Protein AF-A0A519ISD7-F1 (afdb_monomer)

Structure (mmCIF, N/CA/C/O backbone):
data_AF-A0A519ISD7-F1
#
_entry.id   AF-A0A519ISD7-F1
#
loop_
_atom_site.group_PDB
_atom_site.id
_atom_site.type_symbol
_atom_site.label_atom_id
_atom_site.label_alt_id
_atom_site.label_comp_id
_atom_site.label_asym_id
_atom_site.label_entity_id
_atom_site.label_seq_id
_atom_site.pdbx_PDB_ins_code
_atom_site.Cartn_x
_atom_site.Cartn_y
_atom_site.C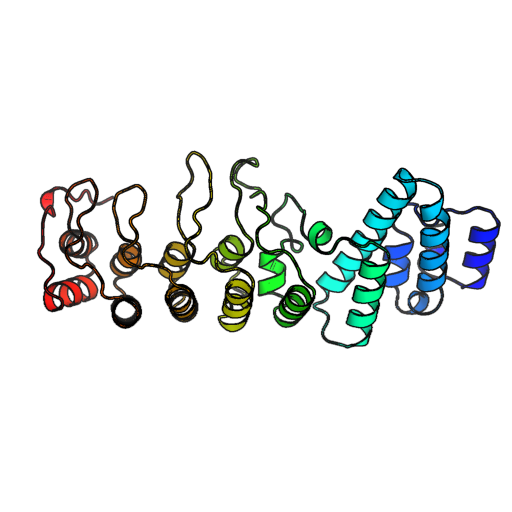artn_z
_atom_site.occupancy
_atom_site.B_iso_or_equiv
_atom_site.auth_seq_id
_atom_site.auth_comp_id
_atom_site.auth_asym_id
_atom_site.auth_atom_id
_atom_site.pdbx_PDB_model_num
ATOM 1 N N . MET A 1 1 ? -8.172 4.352 44.273 1.00 52.03 1 MET A N 1
ATOM 2 C CA . MET A 1 1 ? -8.985 4.040 43.070 1.00 52.03 1 MET A CA 1
ATOM 3 C C . MET A 1 1 ? -8.184 3.321 41.989 1.00 52.03 1 MET A C 1
ATOM 5 O O . MET A 1 1 ? -8.720 2.394 41.404 1.00 52.03 1 MET A O 1
ATOM 9 N N . THR A 1 2 ? -6.927 3.692 41.720 1.00 48.97 2 THR A N 1
ATOM 10 C CA . THR A 1 2 ? -6.060 2.999 40.744 1.00 48.97 2 THR A CA 1
ATOM 11 C C . THR A 1 2 ? -5.892 1.508 41.054 1.00 48.97 2 THR A C 1
ATOM 13 O O . THR A 1 2 ? -6.227 0.693 40.207 1.00 48.97 2 THR A O 1
ATOM 16 N N . THR A 1 3 ? -5.571 1.158 42.302 1.00 55.28 3 THR A N 1
ATOM 17 C CA . THR A 1 3 ? -5.408 -0.230 42.784 1.00 55.28 3 THR A CA 1
ATOM 18 C C . THR A 1 3 ? -6.674 -1.099 42.753 1.00 55.28 3 THR A C 1
ATOM 20 O O . THR A 1 3 ? -6.575 -2.321 42.741 1.00 55.28 3 THR A O 1
ATOM 23 N N . LEU A 1 4 ? -7.867 -0.494 42.729 1.00 56.78 4 LEU A N 1
ATOM 24 C CA . LEU A 1 4 ? -9.157 -1.205 42.775 1.00 56.78 4 LEU A CA 1
ATOM 25 C C . LEU A 1 4 ? -9.599 -1.743 41.410 1.00 56.78 4 LEU A C 1
ATOM 27 O O . LEU A 1 4 ? -10.355 -2.704 41.352 1.00 56.78 4 LEU A O 1
ATOM 31 N N . ILE A 1 5 ? -9.148 -1.126 40.316 1.00 59.00 5 ILE A N 1
ATOM 32 C CA . ILE A 1 5 ? -9.435 -1.593 38.947 1.00 59.00 5 ILE A CA 1
ATOM 33 C C . ILE A 1 5 ? -8.437 -2.674 38.537 1.00 59.00 5 ILE A C 1
ATOM 35 O O . ILE A 1 5 ? -8.765 -3.561 37.752 1.00 59.00 5 ILE A O 1
ATOM 39 N N . ASP A 1 6 ? -7.235 -2.616 39.106 1.00 58.72 6 ASP A N 1
ATOM 40 C CA . ASP A 1 6 ? -6.169 -3.575 38.840 1.00 58.72 6 ASP A CA 1
ATOM 41 C C . ASP A 1 6 ? -6.391 -4.900 39.604 1.00 58.72 6 ASP A C 1
ATOM 43 O O . ASP A 1 6 ? -5.859 -5.932 39.201 1.00 58.72 6 ASP A O 1
ATOM 47 N N . ASN A 1 7 ? -7.250 -4.906 40.637 1.00 63.34 7 ASN A N 1
ATOM 48 C CA . ASN A 1 7 ? -7.715 -6.113 41.333 1.00 63.34 7 ASN A CA 1
ATOM 49 C C . ASN A 1 7 ? -9.221 -6.037 41.689 1.00 63.34 7 ASN A C 1
ATOM 51 O O . ASN A 1 7 ? -9.579 -5.777 42.843 1.00 63.34 7 ASN A O 1
ATOM 55 N N . PRO A 1 8 ? -10.126 -6.169 40.702 1.00 63.66 8 PRO A N 1
ATOM 56 C CA . PRO A 1 8 ? -11.499 -5.718 40.874 1.00 63.66 8 PRO A CA 1
ATOM 57 C C . PRO A 1 8 ? -12.451 -6.839 41.309 1.00 63.66 8 PRO A C 1
ATOM 59 O O . PRO A 1 8 ? -12.554 -7.875 40.655 1.00 63.66 8 PRO A O 1
ATOM 62 N N . SER A 1 9 ? -13.242 -6.591 42.359 1.00 78.88 9 SER A N 1
ATOM 63 C CA . SER A 1 9 ? -14.479 -7.349 42.581 1.00 78.88 9 SER A CA 1
ATOM 64 C C . SER A 1 9 ? -15.631 -6.667 41.837 1.00 78.88 9 SER A C 1
ATOM 66 O O . SER A 1 9 ? -15.801 -5.444 41.903 1.00 78.88 9 SER A O 1
ATOM 68 N N . ALA A 1 10 ? -16.440 -7.451 41.121 1.00 82.50 10 ALA A N 1
ATOM 69 C CA . ALA A 1 10 ? -17.619 -6.941 40.417 1.00 82.50 10 ALA A CA 1
ATOM 70 C C . ALA A 1 10 ? -18.604 -6.234 41.370 1.00 82.50 10 ALA A C 1
ATOM 72 O O . ALA A 1 10 ? -19.262 -5.269 40.985 1.00 82.50 10 ALA A O 1
ATOM 73 N N . GLU A 1 11 ? -18.670 -6.684 42.624 1.00 85.12 11 GLU A N 1
ATOM 74 C CA . GLU A 1 11 ? -19.510 -6.106 43.671 1.00 85.12 11 GLU A CA 1
ATOM 75 C C . GLU A 1 11 ? -19.056 -4.697 44.074 1.00 85.12 11 GLU A C 1
ATOM 77 O O . GLU A 1 11 ? -19.864 -3.769 44.076 1.00 85.12 11 GLU A O 1
ATOM 82 N N . HIS A 1 12 ? -17.756 -4.489 44.305 1.00 82.94 12 HIS A N 1
ATOM 83 C CA . HIS A 1 12 ? -17.218 -3.162 44.615 1.00 82.94 12 HIS A CA 1
ATOM 84 C C . HIS A 1 12 ? -17.415 -2.176 43.460 1.00 82.94 12 HIS A C 1
ATOM 86 O O . HIS A 1 12 ? -17.721 -1.005 43.686 1.00 82.94 12 HIS A O 1
ATOM 92 N N . ILE A 1 13 ? -17.283 -2.641 42.215 1.00 85.25 13 ILE A N 1
ATOM 93 C CA . ILE A 1 13 ? -17.545 -1.813 41.033 1.00 85.25 13 ILE A CA 1
ATOM 94 C C . ILE A 1 13 ? -19.019 -1.398 40.980 1.00 85.25 13 ILE A C 1
ATOM 96 O O . ILE A 1 13 ? -19.301 -0.221 40.763 1.00 85.25 13 ILE A O 1
ATOM 100 N N . ARG A 1 14 ? -19.959 -2.312 41.253 1.00 86.31 14 ARG A N 1
ATOM 101 C CA . ARG A 1 14 ? -21.392 -1.977 41.343 1.00 86.31 14 ARG A CA 1
ATOM 102 C C . ARG A 1 14 ? -21.678 -0.951 42.436 1.00 86.31 14 ARG A C 1
ATOM 104 O O . ARG A 1 14 ? -22.406 0.000 42.175 1.00 86.31 14 ARG A O 1
ATOM 111 N N . LEU A 1 15 ? -21.081 -1.102 43.619 1.00 86.69 15 LEU A N 1
ATOM 112 C CA . LEU A 1 15 ? -21.228 -0.132 44.709 1.00 86.69 15 LEU A CA 1
ATOM 113 C C . LEU A 1 15 ? -20.744 1.263 44.297 1.00 86.69 15 LEU A C 1
ATOM 115 O O . LEU A 1 15 ?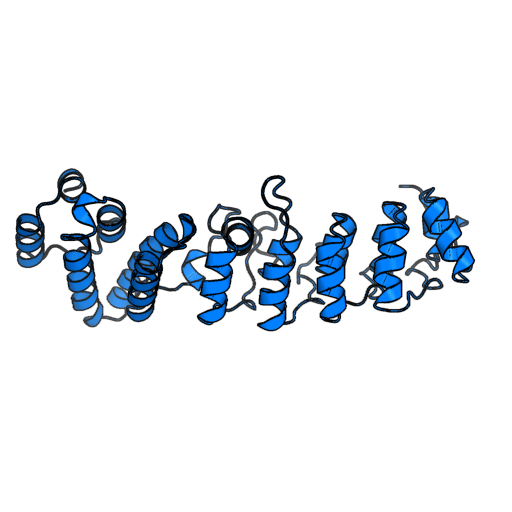 -21.442 2.244 44.531 1.00 86.69 15 LEU A O 1
ATOM 119 N N . MET A 1 16 ? -19.592 1.356 43.627 1.00 84.25 16 MET A N 1
ATOM 120 C CA . MET A 1 16 ? -19.072 2.635 43.135 1.00 84.25 16 MET A CA 1
ATOM 121 C C . MET A 1 16 ? -19.979 3.264 42.071 1.00 84.25 16 MET A C 1
ATOM 123 O O . MET A 1 16 ? -20.257 4.459 42.142 1.00 84.25 16 MET A O 1
ATOM 127 N N . LEU A 1 17 ? -20.469 2.476 41.111 1.00 84.44 17 LEU A N 1
ATOM 128 C CA . LEU A 1 17 ? -21.413 2.954 40.094 1.00 84.44 17 LEU A CA 1
ATOM 129 C C . LEU A 1 17 ? -22.713 3.469 40.731 1.00 84.44 17 LEU A C 1
ATOM 131 O O . LEU A 1 17 ? -23.168 4.557 40.388 1.00 84.44 17 LEU A O 1
ATOM 135 N N . ASN A 1 18 ? -23.262 2.737 41.706 1.00 85.88 18 ASN A N 1
ATOM 136 C CA . ASN A 1 18 ? -24.458 3.141 42.453 1.00 85.88 18 ASN A CA 1
ATOM 137 C C . ASN A 1 18 ? -24.228 4.413 43.285 1.00 85.88 18 ASN A C 1
ATOM 139 O O . ASN A 1 18 ? -25.153 5.197 43.473 1.00 85.88 18 ASN A O 1
ATOM 143 N N . ALA A 1 19 ? -22.997 4.642 43.748 1.00 85.56 19 ALA A N 1
ATOM 144 C CA . ALA A 1 19 ? -22.589 5.868 44.430 1.00 85.56 19 ALA A CA 1
ATOM 145 C C . ALA A 1 19 ? -22.327 7.052 43.470 1.00 85.56 19 ALA A C 1
ATOM 147 O O . ALA A 1 19 ? -21.870 8.106 43.910 1.00 85.56 19 ALA A O 1
ATOM 148 N N . GLY A 1 20 ? -22.595 6.900 42.167 1.00 80.38 20 GLY A N 1
ATOM 149 C CA . GLY A 1 20 ? -22.453 7.959 41.164 1.00 80.38 20 GLY A CA 1
ATOM 150 C C . GLY A 1 20 ? -21.065 8.057 40.525 1.00 80.38 20 GLY A C 1
ATOM 151 O O . GLY A 1 20 ? -20.773 9.049 39.854 1.00 80.38 20 GLY A O 1
ATOM 152 N N . ALA A 1 21 ? -20.194 7.056 40.705 1.00 77.81 21 ALA A N 1
ATOM 153 C CA . ALA A 1 21 ? -18.903 7.034 40.024 1.00 77.81 21 ALA A CA 1
ATOM 154 C C . ALA A 1 21 ? -19.090 6.998 38.501 1.00 77.81 21 ALA A C 1
ATOM 156 O O . ALA A 1 21 ? -19.909 6.245 37.973 1.00 77.81 21 ALA A O 1
ATOM 157 N N . GLN A 1 22 ? -18.284 7.780 37.784 1.00 72.50 22 GLN A N 1
ATOM 158 C CA . GLN A 1 22 ? -18.313 7.840 36.326 1.00 72.50 22 GLN A CA 1
ATOM 159 C C . GLN A 1 22 ? -17.122 7.061 35.744 1.00 72.50 22 GLN A C 1
ATOM 161 O O . GLN A 1 22 ? -15.987 7.535 35.838 1.00 72.50 22 GLN A O 1
ATOM 166 N N . PRO A 1 23 ? -17.348 5.903 35.084 1.00 65.31 23 PRO A N 1
ATOM 167 C CA . PRO A 1 23 ? -16.289 5.099 34.454 1.00 65.31 23 PRO A CA 1
ATOM 168 C C . PRO A 1 23 ? -15.479 5.840 33.394 1.00 65.31 23 PRO A C 1
ATOM 170 O O . PRO A 1 23 ? -14.394 5.402 33.017 1.00 65.31 23 PRO A O 1
ATOM 173 N N . ALA A 1 24 ? -16.002 6.973 32.926 1.00 58.16 24 ALA A N 1
ATOM 174 C CA . ALA A 1 24 ? -15.356 7.837 31.962 1.00 58.16 24 ALA A CA 1
ATOM 175 C C . ALA A 1 24 ? -14.101 8.565 32.496 1.00 58.16 24 ALA A C 1
ATOM 177 O O . ALA A 1 24 ? -13.517 9.377 31.783 1.00 58.16 24 ALA A O 1
ATOM 178 N N . GLN A 1 25 ? -13.649 8.308 33.725 1.00 63.31 25 GLN A N 1
ATOM 179 C CA . GLN A 1 25 ? -12.412 8.889 34.250 1.00 63.31 25 GLN A CA 1
ATOM 180 C C . GLN A 1 25 ? -11.163 8.058 33.884 1.00 63.31 25 GLN A C 1
ATOM 182 O O . GLN A 1 25 ? -11.178 6.830 33.910 1.00 63.31 25 GLN A O 1
ATOM 187 N N . GLN A 1 26 ? -10.079 8.759 33.513 1.00 59.41 26 GLN A N 1
ATOM 188 C CA . GLN A 1 26 ? -8.714 8.305 33.158 1.00 59.41 26 GLN A CA 1
ATOM 189 C C . GLN A 1 26 ? -8.500 6.778 32.977 1.00 59.41 26 GLN A C 1
ATOM 191 O O . GLN A 1 26 ? -7.772 6.114 33.724 1.00 59.41 26 GLN A O 1
ATOM 196 N N . GLY A 1 27 ? -9.141 6.197 31.958 1.00 73.81 27 GLY A N 1
ATOM 197 C CA . GLY A 1 27 ? -8.784 4.882 31.417 1.00 73.81 27 GLY A CA 1
ATOM 198 C C . GLY A 1 27 ? -9.287 3.645 32.169 1.00 73.81 27 GLY A C 1
ATOM 199 O O . GLY A 1 27 ? -8.664 2.592 32.033 1.00 73.81 27 GLY A O 1
ATOM 200 N N . TRP A 1 28 ? -10.381 3.726 32.938 1.00 83.56 28 TRP A N 1
ATOM 201 C CA . TRP A 1 28 ? -10.955 2.564 33.645 1.00 83.56 28 TRP A CA 1
ATOM 202 C C . TRP A 1 28 ? -11.337 1.427 32.687 1.00 83.56 28 TRP A C 1
ATOM 204 O O . TRP A 1 28 ? -10.901 0.295 32.883 1.00 83.56 28 TRP A O 1
ATOM 214 N N . LEU A 1 29 ? -12.076 1.742 31.615 1.00 86.12 29 LEU A N 1
ATOM 215 C CA . LEU A 1 29 ? -12.480 0.776 30.583 1.00 86.12 29 LEU A CA 1
ATOM 216 C C . LEU A 1 29 ? -11.277 0.047 29.979 1.00 86.12 29 LEU A C 1
ATOM 218 O O . LEU A 1 29 ? -11.248 -1.180 29.904 1.00 86.12 29 LEU A O 1
ATOM 222 N N . ALA A 1 30 ? -10.254 0.808 29.588 1.00 82.88 30 ALA A N 1
ATOM 223 C CA . ALA A 1 30 ? -9.069 0.249 28.959 1.00 82.88 30 ALA A CA 1
ATOM 224 C C . ALA A 1 30 ? -8.256 -0.622 29.925 1.00 82.88 30 ALA A C 1
ATOM 226 O O . ALA A 1 30 ? -7.777 -1.675 29.523 1.00 82.88 30 ALA A O 1
ATOM 227 N N . ARG A 1 31 ? -8.092 -0.212 31.188 1.00 83.31 31 ARG A N 1
ATOM 228 C CA . ARG A 1 31 ? -7.383 -1.021 32.193 1.00 83.31 31 ARG A CA 1
ATOM 229 C C . ARG A 1 31 ? -8.129 -2.314 32.508 1.00 83.31 31 ARG A C 1
ATOM 231 O O . ARG A 1 31 ? -7.523 -3.379 32.461 1.00 83.31 31 ARG A O 1
ATOM 238 N N . ALA A 1 32 ? -9.443 -2.232 32.719 1.00 85.38 32 ALA A N 1
ATOM 239 C CA . ALA A 1 32 ? -10.274 -3.399 32.991 1.00 85.38 32 ALA A CA 1
ATOM 240 C C . ALA A 1 32 ? -10.254 -4.415 31.837 1.00 85.38 32 ALA A C 1
ATOM 242 O O . ALA A 1 32 ? -10.147 -5.609 32.088 1.00 85.38 32 ALA A O 1
ATOM 243 N N . ARG A 1 33 ? -10.295 -3.974 30.570 1.00 85.50 33 ARG A N 1
ATOM 244 C CA . ARG A 1 33 ? -10.226 -4.900 29.424 1.00 85.50 33 ARG A CA 1
ATOM 245 C C . ARG A 1 33 ? -8.874 -5.598 29.292 1.00 85.50 33 ARG A C 1
ATOM 247 O O . ARG A 1 33 ? -8.825 -6.751 28.860 1.00 85.50 33 ARG A O 1
ATOM 254 N N . LEU A 1 34 ? -7.783 -4.890 29.595 1.00 81.81 34 LEU A N 1
ATOM 255 C CA . LEU A 1 34 ? -6.429 -5.434 29.478 1.00 81.81 34 LEU A CA 1
ATOM 256 C C . LEU A 1 34 ? -6.074 -6.406 30.606 1.00 81.81 34 LEU A C 1
ATOM 258 O O . LEU A 1 34 ? -5.166 -7.209 30.416 1.00 81.81 34 LEU A O 1
ATOM 262 N N . ASN A 1 35 ? -6.778 -6.347 31.736 1.00 83.69 35 ASN A N 1
ATOM 263 C CA . ASN A 1 35 ? -6.620 -7.275 32.847 1.00 83.69 35 ASN A CA 1
ATOM 264 C C . ASN A 1 35 ? -7.469 -8.546 32.610 1.00 83.69 35 ASN A C 1
ATOM 266 O O . ASN A 1 35 ? -8.700 -8.454 32.629 1.00 83.69 35 ASN A O 1
ATOM 270 N N . PRO A 1 36 ? -6.859 -9.737 32.434 1.00 81.56 36 PRO A N 1
ATOM 271 C CA . PRO A 1 36 ? -7.597 -10.975 32.175 1.00 81.56 36 PRO A CA 1
ATOM 272 C C . PRO A 1 36 ? -8.641 -11.323 33.245 1.00 81.56 36 PRO A C 1
ATOM 274 O O . PRO A 1 36 ? -9.727 -11.782 32.904 1.00 81.56 36 PRO A O 1
ATOM 277 N N . ALA A 1 37 ? -8.354 -11.056 34.525 1.00 79.50 37 ALA A N 1
ATOM 278 C CA . ALA A 1 37 ? -9.277 -11.343 35.625 1.00 79.50 37 ALA A CA 1
ATOM 279 C C . ALA A 1 37 ? -10.515 -10.426 35.609 1.00 79.50 37 ALA A C 1
ATOM 281 O O . ALA A 1 37 ? -11.608 -10.827 36.006 1.00 79.50 37 ALA A O 1
ATOM 282 N N . ALA A 1 38 ? -10.353 -9.195 35.120 1.00 82.31 38 ALA A N 1
ATOM 283 C CA . ALA A 1 38 ? -11.409 -8.188 35.066 1.00 82.31 38 ALA A CA 1
ATOM 284 C C . ALA A 1 38 ? -12.218 -8.225 33.758 1.00 82.31 38 ALA A C 1
ATOM 286 O O . ALA A 1 38 ? -13.356 -7.744 33.721 1.00 82.31 38 ALA A O 1
ATOM 287 N N . ALA A 1 39 ? -11.646 -8.780 32.684 1.00 82.25 39 ALA A N 1
ATOM 288 C CA . ALA A 1 39 ? -12.203 -8.720 31.336 1.00 82.25 39 ALA A CA 1
ATOM 289 C C . ALA A 1 39 ? -13.592 -9.372 31.213 1.00 82.25 39 ALA A C 1
ATOM 291 O O . ALA A 1 39 ? -14.429 -8.869 30.469 1.00 82.25 39 ALA A O 1
ATOM 292 N N . SER A 1 40 ? -13.859 -10.455 31.950 1.00 82.62 40 SER A N 1
ATOM 293 C CA . SER A 1 40 ? -15.127 -11.198 31.869 1.00 82.62 40 SER A CA 1
ATOM 294 C C . SER A 1 40 ? -16.226 -10.682 32.801 1.00 82.62 40 SER A C 1
ATOM 296 O O . SER A 1 40 ? -17.402 -10.929 32.545 1.00 82.62 40 SER A O 1
ATOM 298 N N . THR A 1 41 ? -15.878 -9.968 33.876 1.00 85.06 41 THR A N 1
ATOM 299 C CA . THR A 1 41 ? -16.831 -9.615 34.946 1.00 85.06 41 THR A CA 1
ATOM 300 C C . THR A 1 41 ? -16.989 -8.114 35.152 1.00 85.06 41 THR A C 1
ATOM 302 O O . THR A 1 41 ? -18.100 -7.629 35.347 1.00 85.06 41 THR A O 1
ATOM 305 N N . VAL A 1 42 ? -15.897 -7.357 35.095 1.00 87.44 42 VAL A N 1
ATOM 306 C CA . VAL A 1 42 ? -15.863 -5.936 35.468 1.00 87.44 42 VAL A CA 1
ATOM 307 C C . VAL A 1 42 ? -15.931 -5.048 34.241 1.00 87.44 42 VAL A C 1
ATOM 309 O O . VAL A 1 42 ? -16.676 -4.070 34.229 1.00 87.44 42 VAL A O 1
ATOM 312 N N . TYR A 1 43 ? -15.204 -5.402 33.184 1.00 87.50 43 TYR A N 1
ATOM 313 C CA . TYR A 1 43 ? -15.222 -4.636 31.945 1.00 87.50 43 TYR A CA 1
ATOM 314 C C . TYR A 1 43 ? -16.634 -4.495 31.336 1.00 87.50 43 TYR A C 1
ATOM 316 O O . TYR A 1 43 ? -17.018 -3.356 31.059 1.00 87.50 43 TYR A O 1
ATOM 324 N N . PRO A 1 44 ? -17.463 -5.558 31.225 1.00 87.81 44 PRO A N 1
ATOM 325 C CA . PRO A 1 44 ? -18.828 -5.421 30.712 1.00 87.81 44 PRO A CA 1
ATOM 326 C C . PRO A 1 44 ? -19.704 -4.496 31.571 1.00 87.81 44 PRO A C 1
ATOM 328 O O . PRO A 1 44 ? -20.508 -3.736 31.037 1.00 87.81 44 PRO A O 1
ATOM 331 N N . LEU A 1 45 ? -19.528 -4.515 32.901 1.00 88.12 45 LEU A N 1
ATOM 332 C CA . LEU A 1 45 ? -20.254 -3.624 33.816 1.00 88.12 45 LEU A CA 1
ATOM 333 C C . LEU A 1 45 ? -19.887 -2.158 33.573 1.00 88.12 45 LEU A C 1
ATOM 335 O O . LEU A 1 45 ? -20.773 -1.311 33.460 1.00 88.12 45 LEU A O 1
ATOM 339 N N . LEU A 1 46 ? -18.589 -1.865 33.468 1.00 87.94 46 LEU A N 1
ATOM 340 C CA . LEU A 1 46 ? -18.099 -0.516 33.195 1.00 87.94 46 LEU A CA 1
ATOM 341 C C . LEU A 1 46 ? -18.553 -0.021 31.818 1.00 87.94 46 LEU A C 1
ATOM 343 O O . LEU A 1 46 ? -18.955 1.135 31.698 1.00 87.94 46 LEU A O 1
ATOM 347 N N . LEU A 1 47 ? -18.515 -0.889 30.802 1.00 88.44 47 LEU A N 1
ATOM 348 C CA . LEU A 1 47 ? -18.926 -0.564 29.437 1.00 88.44 47 LEU A CA 1
ATOM 349 C C . LEU A 1 47 ? -20.415 -0.205 29.379 1.00 88.44 47 LEU A C 1
ATOM 351 O O . LEU A 1 47 ? -20.771 0.854 28.868 1.00 88.44 47 LEU A O 1
ATOM 355 N N . ASN A 1 48 ? -21.273 -1.028 29.988 1.00 87.75 48 ASN A N 1
ATOM 356 C CA . ASN A 1 48 ? -22.716 -0.788 30.027 1.00 87.75 48 ASN A CA 1
ATOM 357 C C . ASN A 1 48 ? -23.074 0.493 30.794 1.00 87.75 48 ASN A C 1
ATOM 359 O O . ASN A 1 48 ? -23.916 1.267 30.341 1.00 87.75 48 ASN A O 1
ATOM 363 N N . ALA A 1 49 ? -22.421 0.743 31.932 1.00 85.56 49 ALA A N 1
ATOM 364 C CA . ALA A 1 49 ? -22.648 1.958 32.709 1.00 85.56 49 ALA A CA 1
ATOM 365 C C . ALA A 1 49 ? -22.209 3.221 31.948 1.00 85.56 49 ALA A C 1
ATOM 367 O O . ALA A 1 49 ? -22.921 4.225 31.941 1.00 85.56 49 ALA A O 1
ATOM 368 N N . ALA A 1 50 ? -21.062 3.168 31.265 1.00 85.25 50 ALA A N 1
ATOM 369 C CA . ALA A 1 50 ? -20.582 4.274 30.443 1.00 85.25 50 ALA A CA 1
ATOM 370 C C . ALA A 1 50 ? -21.519 4.552 29.252 1.00 85.25 50 ALA A C 1
ATOM 372 O O . ALA A 1 50 ? -21.868 5.709 29.011 1.00 85.25 50 ALA A O 1
ATOM 373 N N . ALA A 1 51 ? -21.997 3.504 28.575 1.00 85.25 51 ALA A N 1
ATOM 374 C CA . ALA A 1 51 ? -22.945 3.617 27.469 1.00 85.25 51 ALA A CA 1
ATOM 375 C C . ALA A 1 51 ? -24.304 4.197 27.903 1.00 85.25 51 ALA A C 1
ATOM 377 O O . ALA A 1 51 ? -24.909 4.973 27.163 1.00 85.25 51 ALA A O 1
ATOM 378 N N . ALA A 1 52 ? -24.790 3.852 29.100 1.00 84.50 52 ALA A N 1
ATOM 379 C CA . ALA A 1 52 ? -26.025 4.415 29.646 1.00 84.50 52 ALA A CA 1
ATOM 380 C C . ALA A 1 52 ? -25.897 5.928 29.893 1.00 84.50 52 ALA A C 1
ATOM 382 O O . ALA A 1 52 ? -26.769 6.694 29.481 1.00 84.50 52 ALA A O 1
ATOM 383 N N . ASN A 1 53 ? -24.783 6.365 30.487 1.00 79.19 53 ASN A N 1
ATOM 384 C CA . ASN A 1 53 ? -24.518 7.780 30.759 1.00 79.19 53 ASN A CA 1
ATOM 385 C C . ASN A 1 53 ? -24.349 8.602 29.472 1.00 79.19 53 ASN A C 1
ATOM 387 O O . ASN A 1 53 ? -24.871 9.712 29.373 1.00 79.19 53 ASN A O 1
ATOM 391 N N . ALA A 1 54 ? -23.693 8.031 28.456 1.00 82.69 54 ALA A N 1
ATOM 392 C CA . ALA A 1 54 ? -23.455 8.665 27.160 1.00 82.69 54 ALA A CA 1
ATOM 393 C C . ALA A 1 54 ? -24.735 9.157 26.457 1.00 82.69 54 ALA A C 1
ATOM 395 O O . ALA A 1 54 ? -24.682 10.109 25.685 1.00 82.69 54 ALA A O 1
ATOM 396 N N . ARG A 1 55 ? -25.899 8.560 26.749 1.00 80.25 55 ARG A N 1
ATOM 397 C CA . ARG A 1 55 ? -27.195 8.959 26.168 1.00 80.25 55 ARG A CA 1
ATOM 398 C C . ARG A 1 55 ? -27.720 10.303 26.683 1.00 80.25 55 ARG A C 1
ATOM 400 O O . ARG A 1 55 ? -28.695 10.808 26.139 1.00 80.25 55 ARG A O 1
ATOM 407 N N . SER A 1 56 ? -27.111 10.866 27.726 1.00 81.00 56 SER A N 1
ATOM 408 C CA . SER A 1 56 ? -27.607 12.080 28.380 1.00 81.00 56 SER A CA 1
ATOM 409 C C . SER A 1 56 ? -27.178 13.386 27.697 1.00 81.00 56 SER A C 1
ATOM 411 O O . SER A 1 56 ? -27.872 14.391 27.844 1.00 81.00 56 SER A O 1
ATOM 413 N N . SER A 1 57 ? -26.076 13.400 26.932 1.00 86.69 57 SER A N 1
ATOM 414 C CA . SER A 1 57 ? -25.676 14.564 26.129 1.00 86.69 57 SER A CA 1
ATOM 415 C C . SER A 1 57 ? -24.714 14.210 24.980 1.00 86.69 57 SER A C 1
ATOM 417 O O . SER A 1 57 ? -23.962 13.236 25.085 1.00 86.69 57 SER A O 1
ATOM 419 N N . PRO A 1 58 ? -24.655 15.025 23.906 1.00 87.19 58 PRO A N 1
ATOM 420 C CA . PRO A 1 58 ? -23.699 14.829 22.810 1.00 87.19 58 PRO A CA 1
ATOM 421 C C . PRO A 1 58 ? -22.233 14.843 23.261 1.00 87.19 58 PRO A C 1
ATOM 423 O O . PRO A 1 58 ? -21.416 14.077 22.756 1.00 87.19 58 PRO A O 1
ATOM 426 N N . GLU A 1 59 ? -21.892 15.685 24.239 1.00 85.94 59 GLU A N 1
ATOM 427 C CA . GLU A 1 59 ? -20.533 15.764 24.781 1.00 85.94 59 GLU A CA 1
ATOM 428 C C . GLU A 1 59 ? -20.133 14.461 25.489 1.00 85.94 59 GLU A C 1
ATOM 430 O O . GLU A 1 59 ? -19.022 13.960 25.308 1.00 85.94 59 GLU A O 1
ATOM 435 N N . GLN A 1 60 ? -21.048 13.874 26.265 1.00 82.56 60 GLN A N 1
ATOM 436 C CA . GLN A 1 60 ? -20.802 12.596 26.929 1.00 82.56 60 GLN A CA 1
ATOM 437 C C . GLN A 1 60 ? -20.729 11.437 25.931 1.00 82.56 60 GLN A C 1
ATOM 439 O O . GLN A 1 60 ? -19.880 10.561 26.095 1.00 82.56 60 GLN A O 1
ATOM 444 N N . ALA A 1 61 ? -21.545 11.460 24.873 1.00 85.44 61 ALA A N 1
ATOM 445 C CA . ALA A 1 61 ? -21.451 10.504 23.773 1.00 85.44 61 ALA A CA 1
ATOM 446 C C . ALA A 1 61 ? -20.084 10.563 23.070 1.00 85.44 61 ALA A C 1
ATOM 448 O O . ALA A 1 61 ? -19.473 9.520 22.833 1.00 85.44 61 ALA A O 1
ATOM 449 N N . GLY A 1 62 ? -19.560 11.768 22.817 1.00 86.88 62 GLY A N 1
ATOM 450 C CA . GLY A 1 62 ? -18.219 11.964 22.258 1.00 86.88 62 GLY A CA 1
ATOM 451 C C . GLY A 1 62 ? -17.118 11.401 23.162 1.00 86.88 62 GLY A C 1
ATOM 452 O O . GLY A 1 62 ? -16.318 10.576 22.725 1.00 86.88 62 GLY A O 1
ATOM 453 N N . ARG A 1 63 ? -17.128 11.755 24.455 1.00 84.31 63 ARG A N 1
ATOM 454 C CA . ARG A 1 63 ? -16.150 11.238 25.434 1.00 84.31 63 ARG A CA 1
ATOM 455 C C . ARG A 1 63 ? -16.202 9.715 25.565 1.00 84.31 63 ARG A C 1
ATOM 457 O O . ARG A 1 63 ? -15.161 9.078 25.719 1.00 84.31 63 ARG A O 1
ATOM 464 N N . PHE A 1 64 ? -17.398 9.131 25.522 1.00 87.06 64 PHE A N 1
ATOM 465 C CA . PHE A 1 64 ? -17.567 7.682 25.540 1.00 87.06 64 PHE A CA 1
ATOM 466 C C . PHE A 1 64 ? -16.961 7.045 24.287 1.00 87.06 64 PHE A C 1
ATOM 468 O O . PHE A 1 64 ? -16.134 6.144 24.427 1.00 87.06 64 PHE A O 1
ATOM 475 N N . SER A 1 65 ? -17.287 7.568 23.096 1.00 89.50 65 SER A N 1
ATOM 476 C CA . SER A 1 65 ? -16.716 7.132 21.813 1.00 89.50 65 SER A CA 1
ATOM 477 C C . SER A 1 65 ? -15.184 7.150 21.836 1.00 89.50 65 SER A C 1
ATOM 479 O O . SER A 1 65 ? -14.552 6.170 21.436 1.00 89.50 65 SER A O 1
ATOM 481 N N . ASP A 1 66 ? -14.563 8.198 22.382 1.00 86.62 66 ASP A N 1
ATOM 482 C CA . ASP A 1 66 ? -13.102 8.300 22.506 1.00 86.62 66 ASP A CA 1
ATOM 483 C C . ASP A 1 66 ? -12.503 7.193 23.384 1.00 86.62 66 ASP A C 1
ATOM 485 O O . ASP A 1 66 ? -11.472 6.600 23.056 1.00 86.62 66 ASP A O 1
ATOM 489 N N . GLN A 1 67 ? -13.166 6.853 24.488 1.00 85.31 67 GLN A N 1
ATOM 490 C CA . GLN A 1 67 ? -12.680 5.835 25.420 1.00 85.31 67 GLN A CA 1
ATOM 491 C C . GLN A 1 67 ? -12.760 4.429 24.854 1.00 85.31 67 GLN A C 1
ATOM 493 O O . GLN A 1 67 ? -11.807 3.656 24.994 1.00 85.31 67 GLN A O 1
ATOM 498 N N . ILE A 1 68 ? -13.879 4.089 24.218 1.00 90.00 68 ILE A N 1
ATOM 499 C CA . ILE A 1 68 ? -14.028 2.786 23.569 1.00 90.00 68 ILE A CA 1
ATOM 500 C C . ILE A 1 68 ? -13.150 2.693 22.317 1.00 90.00 68 ILE A C 1
ATOM 502 O O . ILE A 1 68 ? -12.631 1.617 22.041 1.00 90.00 68 ILE A O 1
ATOM 506 N N . THR A 1 69 ? -12.857 3.812 21.641 1.00 90.38 69 THR A N 1
ATOM 507 C CA . THR A 1 69 ? -11.854 3.876 20.560 1.00 90.38 69 THR A CA 1
ATOM 508 C C . THR A 1 69 ? -10.442 3.582 21.080 1.00 90.38 69 THR A C 1
ATOM 510 O O . THR A 1 69 ? -9.705 2.816 20.465 1.00 90.38 69 THR A O 1
ATOM 513 N N . MET A 1 70 ? -10.064 4.097 22.255 1.00 86.31 70 MET A N 1
ATOM 514 C CA . MET A 1 70 ? -8.790 3.740 22.895 1.00 86.31 70 MET A CA 1
ATOM 515 C C . MET A 1 70 ? -8.728 2.246 23.262 1.00 86.31 70 MET A C 1
ATOM 517 O O . MET A 1 70 ? -7.676 1.618 23.119 1.00 86.31 70 MET A O 1
ATOM 521 N N . VAL A 1 71 ? -9.828 1.662 23.753 1.00 88.69 71 VAL A N 1
ATOM 522 C CA . VAL A 1 71 ? -9.886 0.216 24.039 1.00 88.69 71 VAL A CA 1
ATOM 523 C C . VAL A 1 71 ? -9.750 -0.588 22.746 1.00 88.69 71 VAL A C 1
ATOM 525 O O . VAL A 1 71 ? -8.937 -1.510 22.696 1.00 88.69 71 VAL A O 1
ATOM 528 N N . LEU A 1 72 ? -10.477 -0.196 21.697 1.00 91.62 72 LEU A N 1
ATOM 529 C CA . LEU A 1 72 ? -10.394 -0.786 20.364 1.00 91.62 72 LEU A CA 1
ATOM 530 C C . LEU A 1 72 ? -8.954 -0.768 19.836 1.00 91.62 72 LEU A C 1
ATOM 532 O O . LEU A 1 72 ? -8.458 -1.803 19.401 1.00 91.62 72 LEU A O 1
ATOM 536 N N . GLY A 1 73 ? -8.246 0.358 19.947 1.00 89.44 73 GLY A N 1
ATOM 537 C CA . GLY A 1 73 ? -6.852 0.453 19.509 1.00 89.44 73 GLY A CA 1
ATOM 538 C C . GLY A 1 73 ? -5.921 -0.527 20.220 1.00 89.44 73 GLY A C 1
ATOM 539 O O . GLY A 1 73 ? -5.068 -1.148 19.591 1.00 89.44 73 GLY A O 1
ATOM 540 N N . LYS A 1 74 ? -6.131 -0.757 21.519 1.00 86.81 74 LYS A N 1
ATOM 541 C CA . LYS A 1 74 ? -5.362 -1.753 22.276 1.00 86.81 74 LYS A CA 1
ATOM 542 C C . LYS A 1 74 ? -5.656 -3.192 21.850 1.00 86.81 74 LYS A C 1
ATOM 544 O O . LYS A 1 74 ? -4.751 -4.019 21.908 1.00 86.81 74 LYS A O 1
ATOM 549 N N . LEU A 1 75 ? -6.896 -3.494 21.459 1.00 89.00 75 LEU A N 1
ATOM 550 C CA . LEU A 1 75 ? -7.265 -4.806 20.918 1.00 89.00 75 LEU A CA 1
ATOM 551 C C . LEU A 1 75 ? -6.639 -5.018 19.545 1.00 89.00 75 LEU A C 1
ATOM 553 O O . LEU A 1 75 ? -5.954 -6.015 19.340 1.00 89.00 75 LEU A O 1
ATOM 557 N N . LEU A 1 76 ? -6.791 -4.046 18.643 1.00 91.56 76 LEU A N 1
ATOM 558 C CA . LEU A 1 76 ? -6.192 -4.104 17.313 1.00 91.56 76 LEU A CA 1
ATOM 559 C C . LEU A 1 76 ? -4.673 -4.258 17.404 1.00 91.56 76 LEU A C 1
ATOM 561 O O . LEU A 1 76 ? -4.119 -5.113 16.724 1.00 91.56 76 LEU A O 1
ATOM 565 N N . ASN A 1 77 ? -4.004 -3.563 18.329 1.00 87.81 77 ASN A N 1
ATOM 566 C CA . ASN A 1 77 ? -2.556 -3.679 18.523 1.00 87.81 77 ASN A CA 1
ATOM 567 C C . ASN A 1 77 ? -2.046 -5.095 18.841 1.00 87.81 77 ASN A C 1
ATOM 569 O O . ASN A 1 77 ? -0.838 -5.312 18.751 1.00 87.81 77 ASN A O 1
ATOM 573 N N . ARG A 1 78 ? -2.916 -6.045 19.197 1.00 88.00 78 ARG A N 1
ATOM 574 C CA . ARG A 1 78 ? -2.562 -7.448 19.453 1.00 88.00 78 ARG A CA 1
ATOM 575 C C . ARG A 1 78 ? -2.651 -8.345 18.213 1.00 88.00 78 ARG A C 1
ATOM 577 O O . ARG A 1 78 ? -2.433 -9.539 18.350 1.00 88.00 78 ARG A O 1
ATOM 584 N N . CYS A 1 79 ? -2.959 -7.788 17.039 1.00 91.06 79 CYS A N 1
ATOM 585 C CA . CYS A 1 79 ? -3.228 -8.538 15.808 1.00 91.06 79 CYS A CA 1
ATOM 586 C C . CYS A 1 79 ? -4.300 -9.633 16.023 1.00 91.06 79 CYS A C 1
ATOM 588 O O . CYS A 1 79 ? -3.977 -10.818 15.984 1.00 91.06 79 CYS A O 1
ATOM 590 N N . PRO A 1 80 ? -5.567 -9.261 16.291 1.00 90.81 80 PRO A N 1
ATOM 591 C CA . PRO A 1 80 ? -6.619 -10.217 16.638 1.00 90.81 80 PRO A CA 1
ATOM 592 C C . PRO A 1 80 ? -6.855 -11.240 15.518 1.00 90.81 80 PRO A C 1
ATOM 594 O O . PRO A 1 80 ? -7.124 -10.869 14.373 1.00 90.81 80 PRO A O 1
ATOM 597 N N . THR A 1 81 ? -6.789 -12.526 15.864 1.00 87.12 81 THR A N 1
ATOM 598 C CA . THR A 1 81 ? -6.990 -13.656 14.935 1.00 87.12 81 THR A CA 1
ATOM 599 C C . THR A 1 81 ? -8.191 -14.528 15.297 1.00 87.12 81 THR A C 1
ATOM 601 O O . THR A 1 81 ? -8.727 -15.212 14.426 1.00 87.12 81 THR A O 1
ATOM 604 N N . ASP A 1 82 ? -8.656 -14.499 16.549 1.00 88.06 82 ASP A N 1
ATOM 605 C CA . ASP A 1 82 ? -9.763 -15.335 17.006 1.00 88.06 82 ASP A CA 1
ATOM 606 C C . ASP A 1 82 ? -11.134 -14.639 16.936 1.00 88.06 82 ASP A C 1
ATOM 608 O O . ASP A 1 82 ? -11.271 -13.414 16.901 1.00 88.06 82 ASP A O 1
ATOM 612 N N . LEU A 1 83 ? -12.190 -15.454 16.920 1.00 88.25 83 LEU A N 1
ATOM 613 C CA . LEU A 1 83 ? -13.570 -14.979 16.826 1.00 88.25 83 LEU A CA 1
ATOM 614 C C . LEU A 1 83 ? -14.010 -14.164 18.056 1.00 88.25 83 LEU A C 1
ATOM 616 O O . LEU A 1 83 ? -14.933 -13.355 17.950 1.00 88.25 83 LEU A O 1
ATOM 620 N N . ALA A 1 84 ? -13.419 -14.398 19.228 1.00 88.12 84 ALA A N 1
ATOM 621 C CA . ALA A 1 84 ? -13.824 -13.728 20.459 1.00 88.12 84 ALA A CA 1
ATOM 622 C C . ALA A 1 84 ? -13.374 -12.263 20.460 1.00 88.12 84 ALA A C 1
ATOM 624 O O . ALA A 1 84 ? -14.172 -11.383 20.790 1.00 88.12 84 ALA A O 1
ATOM 625 N N . ASP A 1 85 ? -12.146 -11.996 20.018 1.00 88.62 85 ASP A N 1
ATOM 626 C CA . ASP A 1 85 ? -11.630 -10.644 19.841 1.00 88.62 85 ASP A CA 1
ATOM 627 C C . ASP A 1 85 ? -12.431 -9.881 18.782 1.00 88.62 85 ASP A C 1
ATOM 629 O O . ASP A 1 85 ? -12.822 -8.738 19.026 1.00 88.62 85 ASP A O 1
ATOM 633 N N . TRP A 1 86 ? -12.771 -10.515 17.654 1.00 92.31 86 TRP A N 1
ATOM 634 C CA . TRP A 1 86 ? -13.601 -9.880 16.623 1.00 92.31 86 TRP A CA 1
ATOM 635 C C . TRP A 1 86 ? -15.021 -9.571 17.098 1.00 92.31 86 TRP A C 1
ATOM 637 O O . TRP A 1 86 ? -15.512 -8.477 16.839 1.00 92.31 86 TRP A O 1
ATOM 647 N N . LYS A 1 87 ? -15.655 -10.461 17.873 1.00 91.56 87 LYS A N 1
ATOM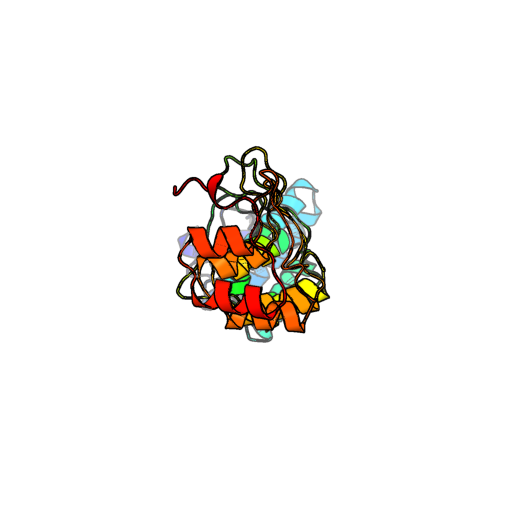 648 C CA . LYS A 1 87 ? -16.957 -10.176 18.505 1.00 91.56 87 LYS A CA 1
ATOM 649 C C . LYS A 1 87 ? -16.898 -8.979 19.453 1.00 91.56 87 LYS A C 1
ATOM 651 O O . LYS A 1 87 ? -17.871 -8.237 19.564 1.00 91.56 87 LYS A O 1
ATOM 656 N N . GLU A 1 88 ? -15.787 -8.805 20.165 1.00 89.44 88 GLU A N 1
ATOM 657 C CA . GLU A 1 88 ? -15.594 -7.642 21.029 1.00 89.44 88 GLU A CA 1
ATOM 658 C C . GLU A 1 88 ? -15.394 -6.362 20.217 1.00 89.44 88 GLU A C 1
ATOM 660 O O . GLU A 1 88 ? -15.999 -5.339 20.525 1.00 89.44 88 GLU A O 1
ATOM 665 N N . ILE A 1 89 ? -14.572 -6.422 19.168 1.00 92.88 89 ILE A N 1
ATOM 666 C CA . ILE A 1 89 ? -14.346 -5.304 18.248 1.00 92.88 89 ILE A CA 1
ATOM 667 C C . ILE A 1 89 ? -15.670 -4.851 17.633 1.00 92.88 89 ILE A C 1
ATOM 669 O O . ILE A 1 89 ? -15.982 -3.663 17.693 1.00 92.88 89 ILE A O 1
ATOM 673 N N . ASP A 1 90 ? -16.465 -5.790 17.121 1.00 93.25 90 ASP A N 1
ATOM 674 C CA . ASP A 1 90 ? -17.764 -5.507 16.510 1.00 93.25 90 ASP A CA 1
ATOM 675 C C . ASP A 1 90 ? -18.702 -4.829 17.522 1.00 93.25 90 ASP A C 1
ATOM 677 O O . ASP A 1 90 ? -19.254 -3.768 17.232 1.00 93.25 90 ASP A O 1
ATOM 681 N N . ARG A 1 91 ? -18.769 -5.333 18.764 1.00 91.50 91 ARG A N 1
ATOM 682 C CA . ARG A 1 91 ? -19.551 -4.701 19.840 1.00 91.50 91 ARG A CA 1
ATOM 683 C C . ARG A 1 91 ? -19.091 -3.273 20.142 1.00 91.50 91 ARG A C 1
ATOM 685 O O . ARG A 1 91 ? -19.922 -2.395 20.367 1.00 91.50 91 ARG A O 1
ATOM 692 N N . LEU A 1 92 ? -17.783 -3.024 20.190 1.00 92.50 92 LEU A N 1
ATOM 693 C CA . LEU A 1 92 ? -17.259 -1.681 20.446 1.00 92.50 92 LEU A CA 1
ATOM 694 C C . LEU A 1 92 ? -17.621 -0.722 19.313 1.00 92.50 92 LEU A C 1
ATOM 696 O O . LEU A 1 92 ? -18.022 0.410 19.582 1.00 92.50 92 LEU A O 1
ATOM 700 N N . VAL A 1 93 ? -17.515 -1.169 18.061 1.00 93.06 93 VAL A N 1
ATOM 701 C CA . VAL A 1 93 ? -17.893 -0.378 16.882 1.00 93.06 93 VAL A CA 1
ATOM 702 C C . VAL A 1 93 ? -19.394 -0.077 16.885 1.00 93.06 93 VAL A C 1
ATOM 704 O O . VAL A 1 93 ? -19.769 1.081 16.715 1.00 93.06 93 VAL A O 1
ATOM 707 N N . GLU A 1 94 ? -20.247 -1.061 17.184 1.00 90.94 94 GLU A N 1
ATOM 708 C CA . GLU A 1 94 ? -21.701 -0.879 17.344 1.00 90.94 94 GLU A CA 1
ATOM 709 C C . GLU A 1 94 ? -22.055 0.142 18.437 1.00 90.94 94 GLU A C 1
ATOM 711 O O . GLU A 1 94 ? -23.037 0.874 18.322 1.00 90.94 94 GLU A O 1
ATOM 716 N N . GLN A 1 95 ? -21.241 0.229 19.492 1.00 89.56 95 GLN A N 1
ATOM 717 C CA . GLN A 1 95 ? -21.397 1.209 20.571 1.00 89.56 95 GLN A CA 1
ATOM 718 C C . GLN A 1 95 ? -20.785 2.584 20.257 1.00 89.56 95 GLN A C 1
ATOM 720 O O . GLN A 1 95 ? -20.856 3.490 21.090 1.00 89.56 95 GLN A O 1
ATOM 725 N N . GLY A 1 96 ? -20.216 2.767 19.062 1.00 90.94 96 GLY A N 1
ATOM 726 C CA . GLY A 1 96 ? -19.706 4.047 18.574 1.00 90.94 96 GLY A CA 1
ATOM 727 C C . GLY A 1 96 ? -18.186 4.201 18.633 1.00 90.94 96 GLY A C 1
ATOM 728 O O . GLY A 1 96 ? -17.697 5.330 18.551 1.00 90.94 96 GLY A O 1
ATOM 729 N N . ALA A 1 97 ? -17.416 3.119 18.789 1.00 91.81 97 ALA A N 1
ATOM 730 C CA . ALA A 1 97 ? -15.963 3.175 18.648 1.00 91.81 97 ALA A CA 1
ATOM 731 C C . ALA A 1 97 ? -15.577 3.493 17.199 1.00 91.81 97 ALA A C 1
ATOM 733 O O . ALA A 1 97 ? -16.107 2.924 16.244 1.00 91.81 97 ALA A O 1
ATOM 734 N N . ARG A 1 98 ? -14.611 4.393 17.024 1.00 90.38 98 ARG A N 1
ATOM 735 C CA . ARG A 1 98 ? -14.178 4.874 15.712 1.00 90.38 98 ARG A CA 1
ATOM 736 C C . ARG A 1 98 ? -12.967 4.078 15.255 1.00 90.38 98 ARG A C 1
ATOM 738 O O . ARG A 1 98 ? -11.844 4.410 15.623 1.00 90.38 98 ARG A O 1
ATOM 745 N N . VAL A 1 99 ? -13.177 3.075 14.400 1.00 89.62 99 VAL A N 1
ATOM 746 C CA . VAL A 1 99 ? -12.080 2.272 13.820 1.00 89.62 99 VAL A CA 1
ATOM 747 C C . VAL A 1 99 ? -11.019 3.176 13.194 1.00 89.62 99 VAL A C 1
ATOM 749 O O . VAL A 1 99 ? -9.838 3.037 13.485 1.00 89.62 99 VAL A O 1
ATOM 752 N N . ARG A 1 100 ? -11.436 4.165 12.394 1.00 85.94 100 ARG A N 1
ATOM 753 C CA . ARG A 1 100 ? -10.509 5.118 11.771 1.00 85.94 100 ARG A CA 1
ATOM 754 C C . ARG A 1 100 ? -9.738 5.951 12.799 1.00 85.94 100 ARG A C 1
ATOM 756 O O . ARG A 1 100 ? -8.540 6.153 12.610 1.00 85.94 100 ARG A O 1
ATOM 763 N N . GLY A 1 101 ? -10.414 6.350 13.878 1.00 85.88 101 GLY A N 1
ATOM 764 C CA . GLY A 1 101 ? -9.866 7.149 14.975 1.00 85.88 101 GLY A CA 1
ATOM 765 C C . GLY A 1 101 ? -8.733 6.464 15.735 1.00 85.88 101 GLY A C 1
ATOM 766 O O . GLY A 1 101 ? -7.874 7.147 16.282 1.00 85.88 101 GLY A O 1
ATOM 767 N N . VAL A 1 102 ? -8.670 5.128 15.716 1.00 87.38 102 VAL A N 1
ATOM 768 C CA . VAL A 1 102 ? -7.527 4.368 16.258 1.00 87.38 102 VAL A CA 1
ATOM 769 C C . VAL A 1 102 ? -6.222 4.761 15.571 1.00 87.38 102 VAL A C 1
ATOM 771 O O . VAL A 1 102 ? -5.175 4.812 16.214 1.00 87.38 102 VAL A O 1
ATOM 774 N N . PHE A 1 103 ? -6.295 5.039 14.269 1.00 84.88 103 PHE A N 1
ATOM 775 C CA . PHE A 1 103 ? -5.129 5.272 13.427 1.00 84.88 103 PHE A CA 1
ATOM 776 C C . PHE A 1 103 ? -4.854 6.758 13.157 1.00 84.88 103 PHE A C 1
ATOM 778 O O . PHE A 1 103 ? -3.938 7.091 12.406 1.00 84.88 103 PHE A O 1
ATOM 785 N N . ASP A 1 104 ? -5.633 7.659 13.761 1.00 75.81 104 ASP A N 1
ATOM 786 C CA . ASP A 1 104 ? -5.490 9.116 13.654 1.00 75.81 104 ASP A CA 1
ATOM 787 C C . ASP A 1 104 ? -4.405 9.656 14.602 1.00 75.81 104 ASP A C 1
ATOM 789 O O . ASP A 1 104 ? -4.651 10.547 15.414 1.00 75.81 104 ASP A O 1
ATOM 793 N N . ASN A 1 105 ? -3.184 9.120 14.518 1.00 65.38 105 ASN A N 1
ATOM 794 C CA . ASN A 1 105 ? -2.036 9.667 15.242 1.00 65.38 105 ASN A CA 1
ATOM 795 C C . ASN A 1 105 ? -1.129 10.473 14.300 1.00 65.38 105 ASN A C 1
ATOM 797 O O . ASN A 1 105 ? -0.766 10.009 13.222 1.00 65.38 105 ASN A O 1
ATOM 801 N N . GLN A 1 106 ? -0.748 11.680 14.729 1.00 55.75 106 GLN A N 1
ATOM 802 C CA . GLN A 1 106 ? 0.160 12.575 14.003 1.00 55.75 106 GLN A CA 1
ATOM 803 C C . GLN A 1 106 ? 1.642 12.194 14.145 1.00 55.75 106 GLN A C 1
ATOM 805 O O . GLN A 1 106 ? 2.481 12.827 13.513 1.00 55.75 106 GLN A O 1
ATOM 810 N N . ALA A 1 107 ? 1.979 11.195 14.968 1.00 55.91 107 ALA A N 1
ATOM 811 C CA . ALA A 1 107 ? 3.322 10.628 15.085 1.00 55.91 107 ALA A CA 1
ATOM 812 C C . ALA A 1 107 ? 3.427 9.291 14.328 1.00 55.91 107 ALA A C 1
ATOM 814 O O . ALA A 1 107 ? 2.471 8.508 14.329 1.00 55.91 107 ALA A O 1
ATOM 815 N N . PHE A 1 108 ? 4.597 9.004 13.734 1.00 54.75 108 PHE A N 1
ATOM 816 C CA . PHE A 1 108 ? 4.936 7.717 13.102 1.00 54.75 108 PHE A CA 1
ATOM 817 C C . PHE A 1 108 ? 5.071 6.652 14.200 1.00 54.75 108 PHE A C 1
ATOM 819 O O . PHE A 1 108 ? 6.158 6.285 14.628 1.00 54.75 108 PHE A O 1
ATOM 826 N N . SER A 1 109 ? 3.938 6.254 14.763 1.00 58.59 109 SER A N 1
ATOM 827 C CA . SER A 1 109 ? 3.843 5.323 15.882 1.00 58.59 109 SER A CA 1
ATOM 828 C C . SER A 1 109 ? 3.260 3.997 15.406 1.00 58.59 109 SER A C 1
ATOM 830 O O . SER A 1 109 ? 2.674 3.914 14.324 1.00 58.59 109 SER A O 1
ATOM 832 N N . GLU A 1 110 ? 3.364 2.969 16.248 1.00 59.03 110 GLU A N 1
ATOM 833 C CA . GLU A 1 110 ? 2.766 1.637 16.053 1.00 59.03 110 GLU A CA 1
ATOM 834 C C . GLU A 1 110 ? 1.255 1.665 15.745 1.00 59.03 110 GLU A C 1
ATOM 836 O O . GLU A 1 110 ? 0.684 0.652 15.343 1.00 59.03 110 GLU A O 1
ATOM 841 N N . THR A 1 111 ? 0.602 2.817 15.931 1.00 65.12 111 THR A N 1
ATOM 842 C CA . THR A 1 111 ? -0.815 3.047 15.648 1.00 65.12 111 THR A CA 1
ATOM 843 C C . THR A 1 111 ? -1.073 3.605 14.246 1.00 65.12 111 THR A C 1
ATOM 845 O O . THR A 1 111 ? -2.192 4.015 13.970 1.00 65.12 111 THR A O 1
ATOM 848 N N . ASN A 1 112 ? -0.092 3.681 13.342 1.00 80.19 112 ASN A N 1
ATOM 849 C CA . ASN A 1 112 ? -0.349 4.053 11.947 1.00 80.19 112 ASN A CA 1
ATOM 850 C C . ASN A 1 112 ? -1.041 2.899 11.191 1.00 80.19 112 ASN A C 1
ATOM 852 O O . ASN A 1 112 ? -0.651 1.742 11.343 1.00 80.19 112 ASN A O 1
ATOM 856 N N . LEU A 1 113 ? -2.039 3.197 10.346 1.00 86.75 113 LEU A N 1
ATOM 857 C CA . LEU A 1 113 ? -2.792 2.150 9.640 1.00 86.75 113 LEU A CA 1
ATOM 858 C C . LEU A 1 113 ? -1.919 1.314 8.692 1.00 86.75 113 LEU A C 1
ATOM 860 O O . LEU A 1 113 ? -2.107 0.105 8.602 1.00 86.75 113 LEU A O 1
ATOM 864 N N . ALA A 1 114 ? -0.959 1.930 8.002 1.00 85.25 114 ALA A N 1
ATOM 865 C CA . ALA A 1 114 ? -0.043 1.204 7.130 1.00 85.25 114 ALA A CA 1
ATOM 866 C C . ALA A 1 114 ? 0.881 0.279 7.932 1.00 85.25 114 ALA A C 1
ATOM 868 O O . ALA A 1 114 ? 1.058 -0.877 7.563 1.00 85.25 114 ALA A O 1
ATOM 869 N N . VAL A 1 115 ? 1.398 0.749 9.073 1.00 84.38 115 VAL A N 1
ATOM 870 C CA . VAL A 1 115 ? 2.194 -0.080 9.997 1.00 84.38 115 VAL A CA 1
ATOM 871 C C . VAL A 1 115 ? 1.358 -1.243 10.535 1.00 84.38 115 VAL A C 1
ATOM 873 O O . VAL A 1 115 ? 1.832 -2.376 10.594 1.00 84.38 115 VAL A O 1
ATOM 876 N N . TYR A 1 116 ? 0.090 -0.994 10.866 1.00 89.56 116 TYR A N 1
ATOM 877 C CA . TYR A 1 116 ? -0.846 -2.042 11.260 1.00 89.56 116 TYR A CA 1
ATOM 878 C C . TYR A 1 116 ? -1.076 -3.068 10.144 1.00 89.56 116 TYR A C 1
ATOM 880 O O . TYR A 1 116 ? -1.041 -4.263 10.412 1.00 89.56 116 TYR A O 1
ATOM 888 N N . ALA A 1 117 ? -1.252 -2.628 8.897 1.00 91.19 117 ALA A N 1
ATOM 889 C CA . ALA A 1 117 ? -1.426 -3.518 7.751 1.00 91.19 117 ALA A CA 1
ATOM 890 C C . ALA A 1 117 ? -0.187 -4.385 7.465 1.00 91.19 117 ALA A C 1
ATOM 892 O O . ALA A 1 117 ? -0.332 -5.514 6.999 1.00 91.19 117 ALA A O 1
ATOM 893 N N . LEU A 1 118 ? 1.020 -3.872 7.736 1.00 88.94 118 LEU A N 1
ATOM 894 C CA . LEU A 1 118 ? 2.274 -4.625 7.606 1.00 88.94 118 LEU A CA 1
ATOM 895 C C . LEU A 1 118 ? 2.419 -5.667 8.724 1.00 88.94 118 LEU A C 1
ATOM 897 O O . LEU A 1 118 ? 2.742 -6.820 8.457 1.00 88.94 118 LEU A O 1
ATOM 901 N N . ARG A 1 119 ? 2.138 -5.274 9.972 1.00 89.38 119 ARG A N 1
ATOM 902 C CA . ARG A 1 119 ? 2.311 -6.122 11.162 1.00 89.38 119 ARG A CA 1
ATOM 903 C C . ARG A 1 119 ? 1.184 -7.140 11.368 1.00 89.38 119 ARG A C 1
ATOM 905 O O . ARG A 1 119 ? 1.431 -8.233 11.865 1.00 89.38 119 ARG A O 1
ATOM 912 N N . CYS A 1 120 ? -0.048 -6.774 11.027 1.00 91.25 120 CYS A N 1
ATOM 913 C CA . CYS A 1 120 ? -1.267 -7.541 11.290 1.00 91.25 120 CYS A CA 1
ATOM 914 C C . CYS A 1 120 ? -2.121 -7.697 10.006 1.00 91.25 120 CYS A C 1
ATOM 916 O O . CYS A 1 120 ? -3.247 -7.188 9.963 1.00 91.25 120 CYS A O 1
ATOM 918 N N . PRO A 1 121 ? -1.632 -8.376 8.950 1.00 91.38 121 PRO A N 1
ATOM 919 C CA . PRO A 1 121 ? -2.298 -8.419 7.643 1.00 91.38 121 PRO A CA 1
ATOM 920 C C . PRO A 1 121 ? -3.720 -9.000 7.694 1.00 91.38 121 PRO A C 1
ATOM 922 O O . PRO A 1 121 ? -4.642 -8.391 7.151 1.00 91.38 121 PRO A O 1
ATOM 925 N N . ASP A 1 122 ? -3.931 -10.107 8.413 1.00 90.88 122 ASP A N 1
ATOM 926 C CA . ASP A 1 122 ? -5.261 -10.721 8.560 1.00 90.88 122 ASP A CA 1
ATOM 927 C C . ASP A 1 122 ? -6.236 -9.787 9.280 1.00 90.88 122 ASP A C 1
ATOM 929 O O . ASP A 1 122 ? -7.396 -9.638 8.887 1.00 90.88 122 ASP A O 1
ATOM 933 N N . GLY A 1 123 ? -5.745 -9.104 10.318 1.00 92.75 123 GLY A N 1
ATOM 934 C CA . GLY A 1 123 ? -6.560 -8.168 11.072 1.00 92.75 123 GLY A CA 1
ATOM 935 C C . GLY A 1 123 ? -6.940 -6.944 10.248 1.00 92.75 123 GLY A C 1
ATOM 936 O O . GLY A 1 123 ? -8.090 -6.509 10.252 1.00 92.75 123 GLY A O 1
ATOM 937 N N . PHE A 1 124 ? -6.005 -6.436 9.451 1.00 93.12 124 PHE A N 1
ATOM 938 C CA . PHE A 1 124 ? -6.278 -5.375 8.496 1.00 93.12 124 PHE A CA 1
ATOM 939 C C . PHE A 1 124 ? -7.281 -5.807 7.418 1.00 93.12 124 PHE A C 1
ATOM 941 O O . PHE A 1 124 ? -8.224 -5.068 7.138 1.00 93.12 124 PHE A O 1
ATOM 948 N N . GLN A 1 125 ? -7.163 -7.019 6.874 1.00 92.12 125 GLN A N 1
ATOM 949 C CA . GLN A 1 125 ? -8.129 -7.555 5.913 1.00 92.12 125 GLN A CA 1
ATOM 950 C C . GLN A 1 125 ? -9.537 -7.672 6.514 1.00 92.12 125 GLN A C 1
ATOM 952 O O . GLN A 1 125 ? -10.521 -7.313 5.863 1.00 92.12 125 GLN A O 1
ATOM 957 N N . ALA A 1 126 ? -9.648 -8.105 7.769 1.00 92.44 126 ALA A N 1
ATOM 958 C CA . ALA A 1 126 ? -10.916 -8.150 8.486 1.00 92.44 126 ALA A CA 1
ATOM 959 C C . ALA A 1 126 ? -11.521 -6.751 8.720 1.00 92.44 126 ALA A C 1
ATOM 961 O O . ALA A 1 126 ? -12.747 -6.613 8.683 1.00 92.44 126 ALA A O 1
ATOM 962 N N . LEU A 1 127 ? -10.697 -5.710 8.907 1.00 93.00 127 LEU A N 1
ATOM 963 C CA . LEU A 1 127 ? -11.162 -4.317 8.948 1.00 93.00 127 LEU A CA 1
ATOM 964 C C . LEU A 1 127 ? -11.632 -3.821 7.574 1.00 93.00 127 LEU A C 1
ATOM 966 O O . LEU A 1 127 ? -12.652 -3.138 7.498 1.00 93.00 127 LEU A O 1
ATOM 970 N N . LEU A 1 128 ? -10.941 -4.179 6.487 1.00 91.88 128 LEU A N 1
ATOM 971 C CA . LEU A 1 128 ? -11.380 -3.848 5.125 1.00 91.88 128 LEU A CA 1
ATOM 972 C C . LEU A 1 128 ? -12.760 -4.438 4.819 1.00 91.88 128 LEU A C 1
ATOM 974 O O . LEU A 1 128 ? -13.633 -3.733 4.322 1.00 91.88 128 LEU A O 1
ATOM 978 N N . GLN A 1 129 ? -12.992 -5.703 5.181 1.00 89.44 129 GLN A N 1
ATOM 979 C CA . GLN A 1 129 ? -14.300 -6.359 5.032 1.00 89.44 129 GLN A CA 1
ATOM 980 C C . GLN A 1 129 ? -15.415 -5.664 5.829 1.00 89.44 129 GLN A C 1
ATOM 982 O O . GLN A 1 129 ? -16.586 -5.778 5.478 1.00 89.44 129 GLN A O 1
ATOM 987 N N . ARG A 1 130 ? -15.051 -4.928 6.884 1.00 89.62 130 ARG A N 1
ATOM 988 C CA . ARG A 1 130 ? -15.951 -4.128 7.727 1.00 89.62 130 ARG A CA 1
ATOM 989 C C . ARG A 1 130 ? -16.082 -2.672 7.266 1.00 89.62 130 ARG A C 1
ATOM 991 O O . ARG A 1 130 ? -16.649 -1.857 7.988 1.00 89.62 130 ARG A O 1
ATOM 998 N N . GLY A 1 131 ? -15.573 -2.330 6.082 1.00 88.44 131 GLY A N 1
ATOM 999 C CA . GLY A 1 131 ? -15.741 -1.005 5.484 1.00 88.44 131 GLY A CA 1
ATOM 1000 C C . GLY A 1 131 ? -14.772 0.056 6.006 1.00 88.44 131 GLY A C 1
ATOM 1001 O O . GLY A 1 131 ? -15.110 1.238 6.012 1.00 88.44 131 GLY A O 1
ATOM 1002 N N . LEU A 1 132 ? -13.575 -0.337 6.458 1.00 88.88 132 LEU A N 1
ATOM 1003 C CA . LEU A 1 132 ? -12.517 0.618 6.795 1.00 88.88 132 LEU A CA 1
ATOM 1004 C C . LEU A 1 132 ? -12.213 1.534 5.585 1.00 88.88 132 LEU A C 1
ATOM 1006 O O . LEU A 1 132 ? -11.796 1.027 4.542 1.00 88.88 132 LEU A O 1
ATOM 1010 N N . PRO A 1 133 ? -12.361 2.868 5.706 1.00 82.44 133 PRO A N 1
ATOM 1011 C CA . PRO A 1 133 ? -12.103 3.779 4.595 1.00 82.44 133 PRO A CA 1
ATOM 1012 C C . PRO A 1 133 ? -10.601 3.925 4.327 1.00 82.44 133 PRO A C 1
ATOM 1014 O O . PRO A 1 133 ? -9.821 4.171 5.251 1.00 82.44 133 PRO A O 1
ATOM 1017 N N . LEU A 1 134 ? -10.209 3.833 3.053 1.00 84.75 134 LEU A N 1
ATOM 1018 C CA . LEU A 1 134 ? -8.814 3.939 2.603 1.00 84.75 134 LEU A CA 1
ATOM 1019 C C . LEU A 1 134 ? -8.451 5.293 1.980 1.00 84.75 134 LEU A C 1
ATOM 1021 O O . LEU A 1 134 ? -7.274 5.564 1.758 1.00 84.75 134 LEU A O 1
ATOM 1025 N N . ASP A 1 135 ? -9.429 6.162 1.747 1.00 72.69 135 ASP A N 1
ATOM 1026 C CA . ASP A 1 135 ? -9.221 7.379 0.936 1.00 72.69 135 ASP A CA 1
ATOM 1027 C C . ASP A 1 135 ? -8.870 8.583 1.799 1.00 72.69 135 ASP A C 1
ATOM 1029 O O . ASP A 1 135 ? -8.532 9.659 1.308 1.00 72.69 135 ASP A O 1
ATOM 1033 N N . ALA A 1 136 ? -8.961 8.401 3.115 1.00 72.44 136 ALA A N 1
ATOM 1034 C CA . ALA A 1 136 ? -8.590 9.415 4.071 1.00 72.44 136 ALA A CA 1
ATOM 1035 C C . ALA A 1 136 ? -7.088 9.686 3.968 1.00 72.44 136 ALA A C 1
ATOM 1037 O O . ALA A 1 136 ? -6.265 8.785 4.125 1.00 72.44 136 ALA A O 1
ATOM 1038 N N . ASN A 1 137 ? -6.743 10.953 3.771 1.00 73.38 137 ASN A N 1
ATOM 1039 C CA . ASN A 1 137 ? -5.369 11.414 3.844 1.00 73.38 137 ASN A CA 1
ATOM 1040 C C . ASN A 1 137 ? -4.860 11.395 5.293 1.00 73.38 137 ASN A C 1
ATOM 1042 O O . ASN A 1 137 ? -5.542 11.858 6.209 1.00 73.38 137 ASN A O 1
ATOM 1046 N N . TYR A 1 138 ? -3.637 10.910 5.487 1.00 70.06 138 TYR A N 1
ATOM 1047 C CA . TYR A 1 138 ? -2.935 10.875 6.765 1.00 70.06 138 TYR A CA 1
ATOM 1048 C C . TYR A 1 138 ? -1.837 11.942 6.779 1.00 70.06 138 TYR A C 1
ATOM 1050 O O . TYR A 1 138 ? -1.089 12.060 5.802 1.00 70.06 138 TYR A O 1
ATOM 1058 N N . PRO A 1 139 ? -1.711 12.722 7.866 1.00 63.47 139 PRO A N 1
ATOM 1059 C CA . PRO A 1 139 ? -0.611 13.662 8.013 1.00 63.47 139 PRO A CA 1
ATOM 1060 C C . PRO A 1 139 ? 0.706 12.905 8.216 1.00 63.47 139 PRO A C 1
ATOM 1062 O O . PRO A 1 139 ? 0.815 12.062 9.105 1.00 63.47 139 PRO A O 1
ATOM 1065 N N . TYR A 1 140 ? 1.721 13.230 7.414 1.00 62.41 140 TYR A N 1
ATOM 1066 C CA . TYR A 1 140 ? 3.069 12.696 7.608 1.00 62.41 140 TYR A CA 1
ATOM 1067 C C . TYR A 1 140 ? 3.833 13.548 8.650 1.00 62.41 140 TYR A C 1
ATOM 1069 O O . TYR A 1 140 ? 3.974 14.761 8.432 1.00 62.41 140 TYR A O 1
ATOM 1077 N N . PRO A 1 141 ? 4.359 12.957 9.744 1.00 56.53 141 PRO A N 1
ATOM 1078 C CA . PRO A 1 141 ? 4.933 13.703 10.874 1.00 56.53 141 PRO A CA 1
ATOM 1079 C C . PRO A 1 141 ? 6.130 14.581 10.481 1.00 56.53 141 PRO A C 1
ATOM 1081 O O . PRO A 1 141 ? 6.178 15.762 10.824 1.00 56.53 141 PRO A O 1
ATOM 1084 N N . ASP A 1 142 ? 7.051 14.042 9.676 1.00 57.47 142 ASP A N 1
ATOM 1085 C CA . ASP A 1 142 ? 8.303 14.726 9.314 1.00 57.47 142 ASP A CA 1
ATOM 1086 C C . ASP A 1 142 ? 8.114 15.891 8.328 1.00 57.47 142 ASP A C 1
ATOM 1088 O O . ASP A 1 142 ? 9.024 16.690 8.115 1.00 57.47 142 ASP A O 1
ATOM 1092 N N . TYR A 1 143 ? 6.926 16.031 7.727 1.00 55.41 143 TYR A N 1
ATOM 1093 C CA . TYR A 1 143 ? 6.622 17.100 6.769 1.00 55.41 143 TYR A CA 1
ATOM 1094 C C . TYR A 1 143 ? 5.763 18.214 7.373 1.00 55.41 143 TYR A C 1
ATOM 1096 O O . TYR A 1 143 ? 4.977 18.833 6.653 1.00 55.41 143 TYR A O 1
ATOM 1104 N N . ALA A 1 144 ? 5.889 18.480 8.679 1.00 54.69 144 ALA A N 1
ATOM 1105 C CA . ALA A 1 144 ? 5.207 19.580 9.375 1.00 54.69 144 ALA A CA 1
ATOM 1106 C C . ALA A 1 14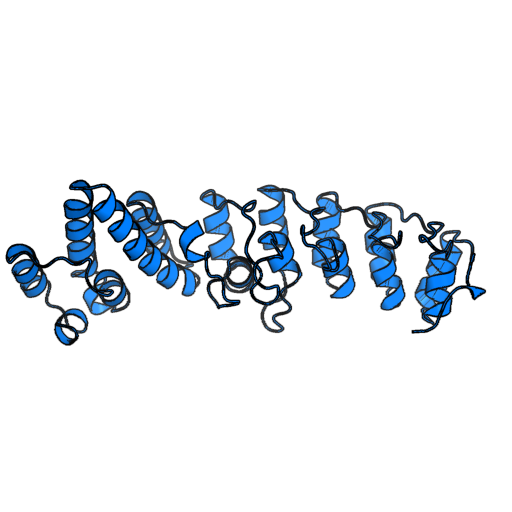4 ? 3.706 19.695 9.013 1.00 54.69 144 ALA A C 1
ATOM 1108 O O . ALA A 1 144 ? 3.197 20.790 8.766 1.00 54.69 144 ALA A O 1
ATOM 1109 N N . GLY A 1 145 ? 3.019 18.552 8.877 1.00 58.09 145 GLY A N 1
ATOM 1110 C CA . GLY A 1 145 ? 1.595 18.474 8.523 1.00 58.09 145 GLY A CA 1
ATOM 1111 C C . GLY A 1 145 ? 1.224 18.860 7.081 1.00 58.09 145 GLY A C 1
ATOM 1112 O O . GLY A 1 145 ? 0.040 18.925 6.763 1.00 58.09 145 GLY A O 1
ATOM 1113 N N . LYS A 1 146 ? 2.191 19.121 6.191 1.00 64.25 146 LYS A N 1
ATOM 1114 C CA . LYS A 1 146 ? 1.932 19.528 4.793 1.00 64.25 146 LYS A CA 1
ATOM 1115 C C . LYS A 1 146 ? 1.817 18.365 3.818 1.00 64.25 146 LYS A C 1
ATOM 1117 O O . LYS A 1 146 ? 1.215 18.539 2.763 1.00 64.25 146 LYS A O 1
ATOM 1122 N N . ARG A 1 147 ? 2.431 17.219 4.122 1.00 69.12 147 ARG A N 1
ATOM 1123 C CA . ARG A 1 147 ? 2.303 16.010 3.304 1.00 69.12 147 ARG A CA 1
ATOM 1124 C C . ARG A 1 147 ? 1.124 15.190 3.797 1.00 69.12 147 ARG A C 1
ATOM 1126 O O . ARG A 1 147 ? 1.051 14.849 4.976 1.00 69.12 147 ARG A O 1
ATOM 1133 N N . GLN A 1 148 ? 0.227 14.914 2.864 1.00 69.81 148 GLN A N 1
ATOM 1134 C CA . GLN A 1 148 ? -0.957 14.100 3.042 1.00 69.81 148 GLN A CA 1
ATOM 1135 C C . GLN A 1 148 ? -0.831 12.878 2.134 1.00 69.81 148 GLN A C 1
ATOM 1137 O O . GLN A 1 148 ? -0.823 13.022 0.910 1.00 69.81 148 GLN A O 1
ATOM 1142 N N . ASP A 1 149 ? -0.703 11.704 2.750 1.00 74.62 149 ASP A N 1
ATOM 1143 C CA . ASP A 1 149 ? -0.546 10.424 2.058 1.00 74.62 149 ASP A CA 1
ATOM 1144 C C . ASP A 1 149 ? -1.758 9.529 2.319 1.00 74.62 149 ASP A C 1
ATOM 1146 O O . ASP A 1 149 ? -2.403 9.624 3.363 1.00 74.62 149 ASP A O 1
ATOM 1150 N N . THR A 1 150 ? -2.047 8.612 1.401 1.00 79.12 150 THR A N 1
ATOM 1151 C CA . THR A 1 150 ? -2.995 7.527 1.674 1.00 79.12 150 THR A CA 1
ATOM 1152 C C . THR A 1 150 ? -2.334 6.377 2.429 1.00 79.12 150 THR A C 1
ATOM 1154 O O . THR A 1 150 ? -1.116 6.192 2.323 1.00 79.12 150 THR A O 1
ATOM 1157 N N . PRO A 1 151 ? -3.127 5.530 3.113 1.00 83.44 151 PRO A N 1
ATOM 1158 C CA . PRO A 1 151 ? -2.676 4.246 3.639 1.00 83.44 151 PRO A CA 1
ATOM 1159 C C . PRO A 1 151 ? -1.894 3.425 2.624 1.00 83.44 151 PRO A C 1
ATOM 1161 O O . PRO A 1 151 ? -0.894 2.831 2.998 1.00 83.44 151 PRO A O 1
ATOM 1164 N N . LEU A 1 152 ? -2.319 3.414 1.352 1.00 86.06 152 LEU A N 1
ATOM 1165 C CA . LEU A 1 152 ? -1.622 2.688 0.289 1.00 86.06 152 LEU A CA 1
ATOM 1166 C C . LEU A 1 152 ? -0.194 3.200 0.117 1.00 86.06 152 LEU A C 1
ATOM 1168 O O . LEU A 1 152 ? 0.753 2.418 0.135 1.00 86.06 152 LEU A O 1
ATOM 1172 N N . LEU A 1 153 ? -0.040 4.511 -0.081 1.00 82.31 153 LEU A N 1
ATOM 1173 C CA . LEU A 1 153 ? 1.277 5.084 -0.313 1.00 82.31 153 LEU A CA 1
ATOM 1174 C C . LEU A 1 153 ? 2.173 4.861 0.905 1.00 82.31 153 LEU A C 1
ATOM 1176 O O . LEU A 1 153 ? 3.311 4.434 0.746 1.00 82.31 153 LEU A O 1
ATOM 1180 N N . MET A 1 154 ? 1.644 5.057 2.116 1.00 81.88 154 MET A N 1
ATOM 1181 C CA . MET A 1 154 ? 2.379 4.734 3.336 1.00 81.88 154 MET A CA 1
ATOM 1182 C C . MET A 1 154 ? 2.784 3.255 3.363 1.00 81.88 154 MET A C 1
ATOM 1184 O O . MET A 1 154 ? 3.962 2.969 3.524 1.00 81.88 154 MET A O 1
ATOM 1188 N N . TYR A 1 155 ? 1.861 2.330 3.096 1.00 87.75 155 TYR A N 1
ATOM 1189 C CA . TYR A 1 155 ? 2.102 0.884 3.086 1.00 87.75 155 TYR A CA 1
ATOM 1190 C C . TYR A 1 155 ? 3.234 0.469 2.145 1.00 87.75 155 TYR A C 1
ATOM 1192 O O . TYR A 1 155 ? 4.067 -0.346 2.517 1.00 87.75 155 TYR A O 1
ATOM 1200 N N . VAL A 1 156 ? 3.305 1.067 0.954 1.00 86.50 156 VAL A N 1
ATOM 1201 C CA . VAL A 1 156 ? 4.368 0.784 -0.024 1.00 86.50 156 VAL A CA 1
ATOM 1202 C C . VAL A 1 156 ? 5.696 1.472 0.336 1.00 86.50 156 VAL A C 1
ATOM 1204 O O . VAL A 1 156 ? 6.755 1.003 -0.069 1.00 86.50 156 VAL A O 1
ATOM 1207 N N . THR A 1 157 ? 5.666 2.586 1.077 1.00 76.06 157 THR A N 1
ATOM 1208 C CA . THR A 1 157 ? 6.870 3.381 1.412 1.00 76.06 157 THR A CA 1
ATOM 1209 C C . THR A 1 157 ? 7.539 3.019 2.729 1.00 76.06 157 THR A C 1
ATOM 1211 O O . THR A 1 157 ? 8.713 3.336 2.915 1.00 76.06 157 THR A O 1
ATOM 1214 N N . VAL A 1 158 ? 6.802 2.425 3.664 1.00 70.44 158 VAL A N 1
ATOM 1215 C CA . VAL A 1 158 ? 7.305 2.088 4.993 1.00 70.44 158 VAL A CA 1
ATOM 1216 C C . VAL A 1 158 ? 8.277 0.911 4.849 1.00 70.44 158 VAL A C 1
ATOM 1218 O O . VAL A 1 158 ? 7.873 -0.242 4.755 1.00 70.44 158 VAL A O 1
ATOM 1221 N N . LEU A 1 159 ? 9.574 1.220 4.817 1.00 58.34 159 LEU A N 1
ATOM 1222 C CA . LEU A 1 159 ? 10.667 0.245 4.809 1.00 58.34 159 LEU A CA 1
ATOM 1223 C C . LEU A 1 159 ? 10.949 -0.229 6.241 1.00 58.34 159 LEU A C 1
ATOM 1225 O O . LEU A 1 159 ? 11.970 0.117 6.831 1.00 58.34 159 LEU A O 1
ATOM 1229 N N . LEU A 1 160 ? 10.014 -0.971 6.833 1.00 58.97 160 LEU A N 1
ATOM 1230 C CA . LEU A 1 160 ? 10.315 -1.731 8.044 1.00 58.97 160 LEU A CA 1
ATOM 1231 C C . LEU A 1 160 ? 10.967 -3.038 7.601 1.00 58.97 160 LEU A C 1
ATOM 1233 O O . LEU A 1 160 ? 10.303 -3.871 6.990 1.00 58.97 160 LEU A O 1
ATOM 1237 N N . GLU A 1 161 ? 12.260 -3.198 7.890 1.00 56.56 161 GLU A N 1
ATOM 1238 C CA . GLU A 1 161 ? 13.044 -4.380 7.492 1.00 56.56 161 GLU A CA 1
ATOM 1239 C C . GLU A 1 161 ? 12.383 -5.697 7.945 1.00 56.56 161 GLU A C 1
ATOM 1241 O O . GLU A 1 161 ? 12.446 -6.693 7.228 1.00 56.56 161 GLU A O 1
ATOM 1246 N N . ASP A 1 162 ? 11.664 -5.674 9.072 1.00 66.81 162 ASP A N 1
ATOM 1247 C CA . ASP A 1 162 ? 10.983 -6.841 9.646 1.00 66.81 162 ASP A CA 1
ATOM 1248 C C . ASP A 1 162 ? 9.614 -7.165 9.012 1.00 66.81 162 ASP A C 1
ATOM 1250 O O . ASP A 1 162 ? 9.089 -8.262 9.210 1.00 66.81 162 ASP A O 1
ATOM 1254 N N . TYR A 1 163 ? 9.006 -6.235 8.265 1.00 73.50 163 TYR A N 1
ATOM 1255 C CA . TYR A 1 163 ? 7.646 -6.390 7.730 1.00 73.50 163 TYR A CA 1
ATOM 1256 C C . TYR A 1 163 ? 7.538 -5.812 6.311 1.00 73.50 163 TYR A C 1
ATOM 1258 O O . TYR A 1 163 ? 7.038 -4.696 6.142 1.00 73.50 163 TYR A O 1
ATOM 1266 N N . PRO A 1 164 ? 7.982 -6.539 5.269 1.00 81.38 164 PRO A N 1
ATOM 1267 C CA . PRO A 1 164 ? 7.854 -6.068 3.897 1.00 81.38 164 PRO A CA 1
ATOM 1268 C C . PRO A 1 164 ? 6.381 -6.061 3.440 1.00 81.38 164 PRO A C 1
ATOM 1270 O O . PRO A 1 164 ? 5.584 -6.894 3.899 1.00 81.38 164 PRO A O 1
ATOM 1273 N N . PRO A 1 165 ? 6.004 -5.167 2.504 1.00 87.25 165 PRO A N 1
ATOM 1274 C CA . PRO A 1 165 ? 4.663 -5.142 1.930 1.00 87.25 165 PRO A CA 1
ATOM 1275 C C . PRO A 1 165 ? 4.273 -6.492 1.317 1.00 87.25 165 PRO A C 1
ATOM 1277 O O . PRO A 1 165 ? 5.024 -7.082 0.548 1.00 87.25 165 PRO A O 1
ATOM 1280 N N . GLN A 1 166 ? 3.071 -6.965 1.642 1.00 88.81 166 GLN A N 1
ATOM 1281 C CA . GLN A 1 166 ? 2.538 -8.247 1.196 1.00 88.81 166 GLN A CA 1
ATOM 1282 C C . GLN A 1 166 ? 1.626 -8.058 -0.029 1.00 88.81 166 GLN A C 1
ATOM 1284 O O . GLN A 1 166 ? 0.668 -7.275 0.037 1.00 88.81 166 GLN A O 1
ATOM 1289 N N . PRO A 1 167 ? 1.836 -8.804 -1.131 1.00 90.69 167 PRO A N 1
ATOM 1290 C CA . PRO A 1 167 ? 1.013 -8.697 -2.339 1.00 90.69 167 PRO A CA 1
ATOM 1291 C C . PRO A 1 167 ? -0.484 -8.934 -2.113 1.00 90.69 167 PRO A C 1
ATOM 1293 O O . PRO A 1 167 ? -1.314 -8.287 -2.751 1.00 90.69 167 PRO A O 1
ATOM 1296 N N . SER A 1 168 ? -0.849 -9.847 -1.208 1.00 92.25 168 SER A N 1
ATOM 1297 C CA . SER A 1 168 ? -2.247 -10.163 -0.883 1.00 92.25 168 SER A CA 1
ATOM 1298 C C . SER A 1 168 ? -2.957 -8.988 -0.211 1.00 92.25 168 SER A C 1
ATOM 1300 O O . SER A 1 168 ? -4.037 -8.590 -0.651 1.00 92.25 168 SER A O 1
ATOM 1302 N N . THR A 1 169 ? -2.325 -8.393 0.802 1.00 92.88 169 THR A N 1
ATOM 1303 C CA . THR A 1 169 ? -2.821 -7.201 1.499 1.00 92.88 169 THR A CA 1
ATOM 1304 C C . THR A 1 169 ? -2.952 -6.030 0.537 1.00 92.88 169 THR A C 1
ATOM 1306 O O . THR A 1 169 ? -4.003 -5.395 0.473 1.00 92.88 169 THR A O 1
ATOM 1309 N N . LEU A 1 170 ? -1.925 -5.791 -0.281 1.00 93.62 170 LEU A N 1
ATOM 1310 C CA . LEU A 1 170 ? -1.940 -4.748 -1.302 1.00 93.62 170 LEU A CA 1
ATOM 1311 C C . LEU A 1 170 ? -3.092 -4.930 -2.298 1.00 93.62 170 LEU A C 1
ATOM 1313 O O . LEU A 1 170 ? -3.830 -3.987 -2.582 1.00 93.62 170 LEU A O 1
ATOM 1317 N N . LYS A 1 171 ? -3.288 -6.156 -2.792 1.00 94.75 171 LYS A N 1
ATOM 1318 C CA . LYS A 1 171 ? -4.401 -6.499 -3.681 1.00 94.75 171 LYS A CA 1
ATOM 1319 C C . LYS A 1 171 ? -5.752 -6.247 -3.012 1.00 94.75 171 LYS A C 1
ATOM 1321 O O . LYS A 1 171 ? -6.660 -5.736 -3.666 1.00 94.75 171 LYS A O 1
ATOM 1326 N N . ALA A 1 172 ? -5.894 -6.572 -1.727 1.00 93.56 172 ALA A N 1
ATOM 1327 C CA . ALA A 1 172 ? -7.115 -6.302 -0.974 1.00 93.56 172 ALA A CA 1
ATOM 1328 C C . ALA A 1 172 ? -7.390 -4.794 -0.858 1.00 93.56 172 ALA A C 1
ATOM 1330 O O . ALA A 1 172 ? -8.515 -4.371 -1.123 1.00 93.56 172 ALA A O 1
ATOM 1331 N N . MET A 1 173 ? -6.368 -3.982 -0.553 1.00 92.44 173 MET A N 1
ATOM 1332 C CA . MET A 1 173 ? -6.488 -2.517 -0.517 1.00 92.44 173 MET A CA 1
ATOM 1333 C C . MET A 1 173 ? -6.960 -1.966 -1.861 1.00 92.44 173 MET A C 1
ATOM 1335 O O . MET A 1 173 ? -7.950 -1.244 -1.913 1.00 92.44 173 MET A O 1
ATOM 1339 N N . LEU A 1 174 ? -6.295 -2.363 -2.948 1.00 92.38 174 LEU A N 1
ATOM 1340 C CA . LEU A 1 174 ? -6.579 -1.869 -4.296 1.00 92.38 174 LEU A CA 1
ATOM 1341 C C . LEU A 1 174 ? -7.930 -2.340 -4.851 1.00 92.38 174 LEU A C 1
ATOM 1343 O O . LEU A 1 174 ? -8.545 -1.631 -5.642 1.00 92.38 174 LEU A O 1
ATOM 1347 N N . THR A 1 175 ? -8.410 -3.517 -4.434 1.00 92.62 175 THR A N 1
ATOM 1348 C CA . THR A 1 175 ? -9.744 -4.019 -4.811 1.00 92.62 175 THR A CA 1
ATOM 1349 C C . THR A 1 175 ? -10.854 -3.194 -4.168 1.00 92.62 175 THR A C 1
ATOM 1351 O O . THR A 1 175 ? -11.874 -2.948 -4.803 1.00 92.62 175 THR A O 1
ATOM 1354 N N . GLN A 1 176 ? -10.664 -2.772 -2.915 1.00 88.69 176 GLN A N 1
ATOM 1355 C CA . GLN A 1 176 ? -11.626 -1.917 -2.217 1.00 88.69 176 GLN A CA 1
ATOM 1356 C C . GLN A 1 176 ? -11.540 -0.469 -2.699 1.00 88.69 176 GLN A C 1
ATOM 1358 O O . GLN A 1 176 ? -12.563 0.175 -2.908 1.00 88.69 176 GLN A O 1
ATOM 1363 N N . HIS A 1 177 ? -10.322 0.031 -2.909 1.00 85.56 177 HIS A N 1
ATOM 1364 C CA . HIS A 1 177 ? -10.097 1.355 -3.455 1.00 85.56 177 HIS A CA 1
ATOM 1365 C C . HIS A 1 177 ? -8.850 1.399 -4.338 1.00 85.56 177 HIS A C 1
ATOM 1367 O O . HIS A 1 177 ? -7.714 1.338 -3.861 1.00 85.56 177 HIS A O 1
ATOM 1373 N N . ASN A 1 178 ? -9.059 1.561 -5.645 1.00 85.25 178 ASN A N 1
ATOM 1374 C CA . ASN A 1 178 ? -7.958 1.598 -6.594 1.00 85.25 178 ASN A CA 1
ATOM 1375 C C . ASN A 1 178 ? -7.330 2.997 -6.687 1.00 85.25 178 ASN A C 1
ATOM 1377 O O . ASN A 1 178 ? -7.740 3.841 -7.483 1.00 85.25 178 ASN A O 1
ATOM 1381 N N . ASN A 1 179 ? -6.277 3.217 -5.904 1.00 85.31 179 ASN A N 1
ATOM 1382 C CA . ASN A 1 179 ? -5.415 4.398 -5.948 1.00 85.31 179 ASN A CA 1
ATOM 1383 C C . ASN A 1 179 ? -3.973 4.071 -6.364 1.00 85.31 179 ASN A C 1
ATOM 1385 O O . ASN A 1 179 ? -3.046 4.785 -5.974 1.00 85.31 179 ASN A O 1
ATOM 1389 N N . ALA A 1 180 ? -3.771 3.042 -7.197 1.00 89.00 180 ALA A N 1
ATOM 1390 C CA . ALA A 1 180 ? -2.446 2.620 -7.671 1.00 89.00 180 ALA A CA 1
ATOM 1391 C C . ALA A 1 180 ? -1.628 3.758 -8.327 1.00 89.00 180 ALA A C 1
ATOM 1393 O O . ALA A 1 180 ? -0.399 3.752 -8.275 1.00 89.00 180 ALA A O 1
ATOM 1394 N N . ASN A 1 181 ? -2.314 4.758 -8.891 1.00 88.00 181 ASN A N 1
ATOM 1395 C CA . ASN A 1 181 ? -1.729 5.916 -9.577 1.00 88.00 181 ASN A CA 1
ATOM 1396 C C . ASN A 1 181 ? -1.632 7.190 -8.725 1.00 88.00 181 ASN A C 1
ATOM 1398 O O . ASN A 1 181 ? -1.262 8.251 -9.232 1.00 88.00 181 ASN A O 1
ATOM 1402 N N . MET A 1 182 ? -2.002 7.137 -7.444 1.00 85.44 182 MET A N 1
ATOM 1403 C CA . MET A 1 182 ? -2.027 8.333 -6.608 1.00 85.44 182 MET A CA 1
ATOM 1404 C C . MET A 1 182 ? -0.633 8.947 -6.458 1.00 85.44 182 MET A C 1
ATOM 1406 O O . MET A 1 182 ? 0.362 8.246 -6.321 1.00 85.44 182 MET A O 1
ATOM 1410 N N . ARG A 1 183 ? -0.562 10.278 -6.421 1.00 81.81 183 ARG A N 1
ATOM 1411 C CA . ARG A 1 183 ? 0.641 11.013 -6.024 1.00 81.81 183 ARG A CA 1
ATOM 1412 C C . ARG A 1 183 ? 0.303 11.907 -4.835 1.00 81.81 183 ARG A C 1
ATOM 1414 O O . ARG A 1 183 ? -0.747 12.551 -4.866 1.00 81.81 183 ARG A O 1
ATOM 1421 N N . PRO A 1 184 ? 1.152 11.960 -3.799 1.00 74.25 184 PRO A N 1
ATOM 1422 C CA . PRO A 1 184 ? 0.862 12.754 -2.616 1.00 74.25 184 PRO A CA 1
ATOM 1423 C C . PRO A 1 184 ? 0.860 14.240 -2.965 1.00 74.25 184 PRO A C 1
ATOM 1425 O O . PRO A 1 184 ? 1.741 14.720 -3.677 1.00 74.25 184 PRO A O 1
ATOM 1428 N N . ALA A 1 185 ? -0.116 14.990 -2.460 1.00 71.44 185 ALA A N 1
ATOM 1429 C CA . ALA A 1 185 ? -0.196 16.425 -2.700 1.00 71.44 185 ALA A CA 1
ATOM 1430 C C . ALA A 1 185 ? 0.622 17.177 -1.642 1.00 71.44 185 ALA A C 1
ATOM 1432 O O . ALA A 1 185 ? 0.145 17.411 -0.534 1.00 71.44 185 ALA A O 1
ATOM 1433 N N . CYS A 1 186 ? 1.855 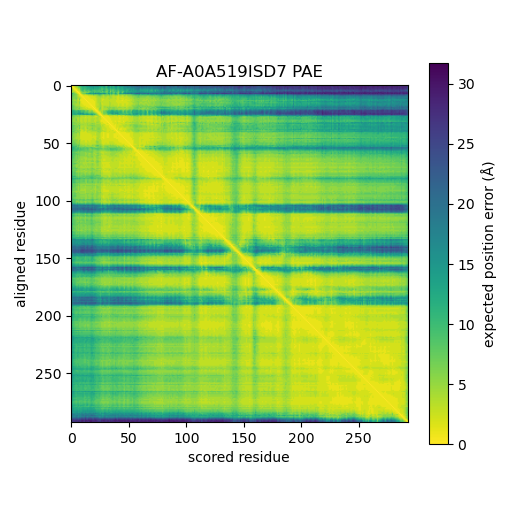17.582 -1.965 1.00 71.31 186 CYS A N 1
ATOM 1434 C CA . CYS A 1 186 ? 2.589 18.533 -1.127 1.00 71.31 186 CYS A CA 1
ATOM 1435 C C . CYS A 1 186 ? 3.632 19.368 -1.871 1.00 71.31 186 CYS A C 1
ATOM 1437 O O . CYS A 1 186 ? 4.303 18.927 -2.806 1.00 71.31 186 CYS A O 1
ATOM 1439 N N . LYS A 1 187 ? 3.786 20.620 -1.421 1.00 68.69 187 LYS A N 1
ATOM 1440 C CA . LYS A 1 187 ? 4.751 21.575 -1.975 1.00 68.69 187 LYS A CA 1
ATOM 1441 C C . LYS A 1 187 ? 6.170 21.193 -1.545 1.00 68.69 187 LYS A C 1
ATOM 1443 O O . LYS A 1 187 ? 6.477 21.214 -0.359 1.00 68.69 187 LYS A O 1
ATOM 1448 N N . GLY A 1 188 ? 7.036 20.900 -2.516 1.00 66.00 188 GLY A N 1
ATOM 1449 C CA . GLY A 1 188 ? 8.456 20.594 -2.286 1.00 66.00 188 GLY A CA 1
ATOM 1450 C C . GLY A 1 188 ? 8.775 19.115 -2.042 1.00 66.00 188 GLY A C 1
ATOM 1451 O O . GLY A 1 188 ? 9.946 18.765 -1.939 1.00 66.00 188 GLY A O 1
ATOM 1452 N N . CYS A 1 189 ? 7.770 18.240 -2.006 1.00 67.94 189 CYS A N 1
ATOM 1453 C CA . CYS A 1 189 ? 7.978 16.800 -1.902 1.00 67.94 189 CYS A CA 1
ATOM 1454 C C . CYS A 1 189 ? 8.367 16.176 -3.249 1.00 67.94 189 CYS A C 1
ATOM 1456 O O . CYS A 1 189 ? 8.044 16.691 -4.325 1.00 67.94 189 CYS A O 1
ATOM 1458 N N . ASN A 1 190 ? 9.015 15.014 -3.199 1.00 65.44 190 ASN A N 1
ATOM 1459 C CA . ASN A 1 190 ? 9.089 14.136 -4.361 1.00 65.44 190 ASN A CA 1
ATOM 1460 C C . ASN A 1 190 ? 7.708 13.479 -4.524 1.00 65.44 190 ASN A C 1
ATOM 1462 O O . ASN A 1 190 ? 7.322 12.661 -3.698 1.00 65.44 190 ASN A O 1
ATOM 1466 N N . LEU A 1 191 ? 6.950 13.898 -5.546 1.00 73.88 191 LEU A N 1
ATOM 1467 C CA . LEU A 1 191 ? 5.583 13.444 -5.863 1.00 73.88 191 LEU A CA 1
ATOM 1468 C C . LEU A 1 191 ? 5.565 12.007 -6.429 1.00 73.88 191 LEU A C 1
ATOM 1470 O O . LEU A 1 191 ? 4.962 11.766 -7.474 1.00 73.88 191 LEU A O 1
ATOM 1474 N N . LEU A 1 192 ? 6.294 11.085 -5.798 1.00 82.62 192 LEU A N 1
ATOM 1475 C CA . LEU A 1 192 ? 6.438 9.717 -6.287 1.00 82.62 192 LEU A CA 1
ATOM 1476 C C . LEU A 1 192 ? 5.109 8.967 -6.157 1.00 82.62 192 LEU A C 1
ATOM 1478 O O . LEU A 1 192 ? 4.435 9.077 -5.130 1.00 82.62 192 LEU A O 1
ATOM 1482 N N . SER A 1 193 ? 4.741 8.212 -7.190 1.00 87.62 193 SER A N 1
ATOM 1483 C CA . SER A 1 193 ? 3.606 7.285 -7.135 1.00 87.62 193 SER A CA 1
ATOM 1484 C C . SER A 1 193 ? 3.947 6.016 -6.333 1.00 87.62 193 SER A C 1
ATOM 1486 O O . SER A 1 193 ? 5.131 5.715 -6.139 1.00 87.62 193 SER A O 1
ATOM 1488 N N . PRO A 1 194 ? 2.945 5.219 -5.901 1.00 90.31 194 PRO A N 1
ATOM 1489 C CA . PRO A 1 194 ? 3.169 3.891 -5.334 1.00 90.31 194 PRO A CA 1
ATOM 1490 C C . PRO A 1 194 ? 4.089 3.021 -6.198 1.00 90.31 194 PRO A C 1
ATOM 1492 O O . PRO A 1 194 ? 4.995 2.379 -5.672 1.00 90.31 194 PRO A O 1
ATOM 1495 N N . LEU A 1 195 ? 3.918 3.053 -7.526 1.00 93.50 195 LEU A N 1
ATOM 1496 C CA . LEU A 1 195 ? 4.765 2.294 -8.448 1.00 93.50 195 LEU A CA 1
ATOM 1497 C C . LEU A 1 195 ? 6.225 2.762 -8.397 1.00 93.50 195 LEU A C 1
ATOM 1499 O O . LEU A 1 195 ? 7.125 1.933 -8.307 1.00 93.50 195 LEU A O 1
ATOM 1503 N N . GLU A 1 196 ? 6.482 4.073 -8.402 1.00 89.88 196 GLU A N 1
ATOM 1504 C CA . GLU A 1 196 ? 7.850 4.603 -8.303 1.00 89.88 196 GLU A CA 1
ATOM 1505 C C . GLU A 1 196 ? 8.534 4.206 -6.988 1.00 89.88 196 GLU A C 1
ATOM 1507 O O . GLU A 1 196 ? 9.730 3.910 -6.990 1.00 89.88 196 GLU A O 1
ATOM 1512 N N . MET A 1 197 ? 7.785 4.176 -5.881 1.00 88.31 197 MET A N 1
ATOM 1513 C CA . MET A 1 197 ? 8.295 3.748 -4.576 1.00 88.31 197 MET A CA 1
ATOM 1514 C C . MET A 1 197 ? 8.638 2.255 -4.570 1.00 88.31 197 MET A C 1
ATOM 1516 O O . MET A 1 197 ? 9.746 1.889 -4.182 1.00 88.31 197 MET A O 1
ATOM 1520 N N . ALA A 1 198 ? 7.743 1.405 -5.080 1.00 91.12 198 ALA A N 1
ATOM 1521 C CA . ALA A 1 198 ? 7.981 -0.034 -5.190 1.00 91.12 198 ALA A CA 1
ATOM 1522 C C . ALA A 1 198 ? 9.177 -0.362 -6.101 1.00 91.12 198 ALA A C 1
ATOM 1524 O O . ALA A 1 198 ? 9.988 -1.229 -5.775 1.00 91.12 198 ALA A O 1
ATOM 1525 N N . LEU A 1 199 ? 9.334 0.370 -7.211 1.00 92.38 199 LEU A N 1
ATOM 1526 C CA . LEU A 1 199 ? 10.478 0.231 -8.114 1.00 92.38 199 LEU A CA 1
ATOM 1527 C C . LEU A 1 199 ? 11.792 0.657 -7.457 1.00 92.38 199 LEU A C 1
ATOM 1529 O O . LEU A 1 199 ? 12.815 0.010 -7.666 1.00 92.38 199 LEU A O 1
ATOM 1533 N N . GLN A 1 200 ? 11.776 1.733 -6.665 1.00 87.38 200 GLN A N 1
ATOM 1534 C CA . GLN A 1 200 ? 12.952 2.181 -5.920 1.00 87.38 200 GLN A CA 1
ATOM 1535 C C . GLN A 1 200 ? 13.353 1.176 -4.829 1.00 87.38 200 GLN A C 1
ATOM 1537 O O . GLN A 1 200 ? 14.544 0.983 -4.604 1.00 87.38 200 GLN A O 1
ATOM 1542 N N . ALA A 1 201 ? 12.377 0.535 -4.182 1.00 85.94 201 ALA A N 1
ATOM 1543 C CA . ALA A 1 201 ? 12.604 -0.501 -3.175 1.00 85.94 201 ALA A CA 1
ATOM 1544 C C . ALA A 1 201 ? 12.944 -1.883 -3.773 1.00 85.94 201 ALA A C 1
ATOM 1546 O O . ALA A 1 201 ? 13.424 -2.760 -3.061 1.00 85.94 201 ALA A O 1
ATOM 1547 N N . GLY A 1 202 ? 12.705 -2.095 -5.072 1.00 88.81 202 GLY A N 1
ATOM 1548 C CA . GLY A 1 202 ? 12.960 -3.371 -5.747 1.00 88.81 202 GLY A CA 1
ATOM 1549 C C . GLY A 1 202 ? 11.927 -4.468 -5.455 1.00 88.81 202 GLY A C 1
ATOM 1550 O O . GLY A 1 202 ? 12.207 -5.641 -5.686 1.00 88.81 202 GLY A O 1
ATOM 1551 N N . HIS A 1 203 ? 10.733 -4.123 -4.967 1.00 90.19 203 HIS A N 1
ATOM 1552 C CA . HIS A 1 203 ? 9.682 -5.090 -4.618 1.00 90.19 203 HIS A CA 1
ATOM 1553 C C . HIS A 1 203 ? 8.907 -5.554 -5.864 1.00 90.19 203 HIS A C 1
ATOM 1555 O O . HIS A 1 203 ? 7.879 -4.984 -6.234 1.00 90.19 203 HIS A O 1
ATOM 1561 N N . VAL A 1 204 ? 9.428 -6.572 -6.558 1.00 92.38 204 VAL A N 1
ATOM 1562 C CA . VAL A 1 204 ? 8.907 -7.071 -7.850 1.00 92.38 204 VAL A CA 1
ATOM 1563 C C . VAL A 1 204 ? 7.445 -7.526 -7.771 1.00 92.38 204 VAL A C 1
ATOM 1565 O O . VAL A 1 204 ? 6.660 -7.306 -8.692 1.00 92.38 204 VAL A O 1
ATOM 1568 N N . ASP A 1 205 ? 7.065 -8.182 -6.686 1.00 93.31 205 ASP A N 1
ATOM 1569 C CA . ASP A 1 205 ? 5.716 -8.676 -6.421 1.00 93.31 205 ASP A CA 1
ATOM 1570 C C . ASP A 1 205 ? 4.706 -7.538 -6.198 1.00 93.31 205 ASP A C 1
ATOM 1572 O O . ASP A 1 205 ? 3.633 -7.537 -6.805 1.00 93.31 205 ASP A O 1
ATOM 1576 N N . VAL A 1 206 ? 5.083 -6.520 -5.425 1.00 93.88 206 VAL A N 1
ATOM 1577 C CA . VAL A 1 206 ? 4.331 -5.268 -5.257 1.00 93.88 206 VAL A CA 1
ATOM 1578 C C . VAL A 1 206 ? 4.170 -4.551 -6.598 1.00 93.88 206 VAL A C 1
ATOM 1580 O O . VAL A 1 206 ? 3.066 -4.123 -6.935 1.00 93.88 206 VAL A O 1
ATOM 1583 N N . VAL A 1 207 ? 5.240 -4.463 -7.399 1.00 95.19 207 VAL A N 1
ATOM 1584 C CA . VAL A 1 207 ? 5.201 -3.878 -8.751 1.00 95.19 207 VAL A CA 1
ATOM 1585 C C . VAL A 1 207 ? 4.190 -4.612 -9.629 1.00 95.19 207 VAL A C 1
ATOM 1587 O O . VAL A 1 207 ? 3.342 -3.965 -10.239 1.00 95.19 207 VAL A O 1
ATOM 1590 N N . LYS A 1 208 ? 4.215 -5.952 -9.657 1.00 96.38 208 LYS A N 1
ATOM 1591 C CA . LYS A 1 208 ? 3.253 -6.760 -10.428 1.00 96.38 208 LYS A CA 1
ATOM 1592 C C . LYS A 1 208 ? 1.809 -6.438 -10.047 1.00 96.38 208 LYS A C 1
ATOM 1594 O O . LYS A 1 208 ? 0.996 -6.214 -10.940 1.00 96.38 208 LYS A O 1
ATOM 1599 N N . VAL A 1 209 ? 1.507 -6.360 -8.749 1.00 96.81 209 VAL A N 1
ATOM 1600 C CA . VAL A 1 209 ? 0.159 -6.018 -8.275 1.00 96.81 209 VAL A CA 1
ATOM 1601 C C . VAL A 1 209 ? -0.230 -4.598 -8.689 1.00 96.81 209 VAL A C 1
ATOM 1603 O O . VAL A 1 209 ? -1.320 -4.405 -9.210 1.00 96.81 209 VAL A O 1
ATOM 1606 N N . LEU A 1 210 ? 0.638 -3.596 -8.526 1.00 96.19 210 LEU A N 1
ATOM 1607 C CA . LEU A 1 210 ? 0.303 -2.218 -8.913 1.00 96.19 210 LEU A CA 1
ATOM 1608 C C . LEU A 1 210 ? 0.020 -2.094 -10.418 1.00 96.19 210 LEU A C 1
ATOM 1610 O O . LEU A 1 210 ? -0.934 -1.419 -10.806 1.00 96.19 210 LEU A O 1
ATOM 1614 N N . LEU A 1 211 ? 0.799 -2.781 -11.258 1.00 96.81 211 LEU A N 1
ATOM 1615 C CA . LEU A 1 211 ? 0.577 -2.838 -12.706 1.00 96.81 211 LEU A CA 1
ATOM 1616 C C . LEU A 1 211 ? -0.764 -3.506 -13.052 1.00 96.81 211 LEU A C 1
ATOM 1618 O O . LEU A 1 211 ? -1.491 -2.999 -13.903 1.00 96.81 211 LEU A O 1
ATOM 1622 N N . ASP A 1 212 ? -1.128 -4.593 -12.360 1.00 96.44 212 ASP A N 1
ATOM 1623 C CA . ASP A 1 212 ? -2.419 -5.280 -12.541 1.00 96.44 212 ASP A CA 1
ATOM 1624 C C . ASP A 1 212 ? -3.625 -4.392 -12.200 1.00 96.44 212 ASP A C 1
ATOM 1626 O O . ASP A 1 212 ? -4.707 -4.575 -12.754 1.00 96.44 212 ASP A O 1
ATOM 1630 N N . PHE A 1 213 ? -3.433 -3.398 -11.330 1.00 96.50 213 PHE A N 1
ATOM 1631 C CA . PHE A 1 213 ? -4.445 -2.401 -10.971 1.00 96.50 213 PHE A CA 1
ATOM 1632 C C . PHE A 1 213 ? -4.308 -1.085 -11.754 1.00 96.50 213 PHE A C 1
ATOM 1634 O O . PHE A 1 213 ? -4.917 -0.076 -11.398 1.00 96.50 213 PHE A O 1
ATOM 1641 N N . GLY A 1 214 ? -3.568 -1.095 -12.866 1.00 95.00 214 GLY A N 1
ATOM 1642 C CA . GLY A 1 214 ? -3.536 0.006 -13.827 1.00 95.00 214 GLY A CA 1
ATOM 1643 C C . GLY A 1 214 ? -2.478 1.070 -13.554 1.00 95.00 214 GLY A C 1
ATOM 1644 O O . GLY A 1 214 ? -2.577 2.160 -14.122 1.00 95.00 214 GLY A O 1
ATOM 1645 N N . ALA A 1 215 ? -1.475 0.789 -12.716 1.00 95.31 215 ALA A N 1
ATOM 1646 C CA . ALA A 1 215 ? -0.300 1.648 -12.637 1.00 95.31 215 ALA A CA 1
ATOM 1647 C C . ALA A 1 215 ? 0.449 1.685 -13.980 1.00 95.31 215 ALA A C 1
ATOM 1649 O O . ALA A 1 215 ? 0.676 0.641 -14.594 1.00 95.31 215 ALA A O 1
ATOM 1650 N N . ASP A 1 216 ? 0.840 2.873 -14.449 1.00 95.62 216 ASP A N 1
ATOM 1651 C CA . ASP A 1 216 ? 1.573 3.023 -15.713 1.00 95.62 216 ASP A CA 1
ATOM 1652 C C . ASP A 1 216 ? 3.086 3.182 -15.472 1.00 95.62 216 ASP A C 1
ATOM 1654 O O . ASP A 1 216 ? 3.517 4.196 -14.917 1.00 95.62 216 ASP A O 1
ATOM 1658 N N . PRO A 1 217 ? 3.938 2.242 -15.924 1.00 96.62 217 PRO A N 1
ATOM 1659 C CA . PRO A 1 217 ? 5.387 2.396 -15.816 1.00 96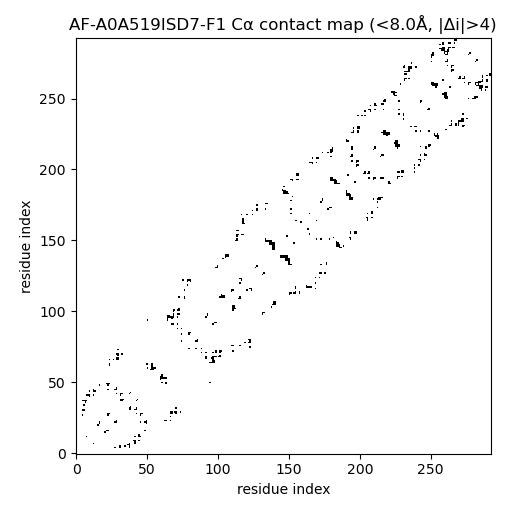.62 217 PRO A CA 1
ATOM 1660 C C . PRO A 1 217 ? 5.942 3.531 -16.694 1.00 96.62 217 PRO A C 1
ATOM 1662 O O . PRO A 1 217 ? 7.077 3.967 -16.481 1.00 96.62 217 PRO A O 1
ATOM 1665 N N . ASN A 1 218 ? 5.158 4.038 -17.652 1.00 96.00 218 ASN A N 1
ATOM 1666 C CA . ASN A 1 218 ? 5.519 5.162 -18.516 1.00 96.00 218 ASN A CA 1
ATOM 1667 C C . ASN A 1 218 ? 5.111 6.524 -17.945 1.00 96.00 218 ASN A C 1
ATOM 1669 O O . ASN A 1 218 ? 5.509 7.552 -18.504 1.00 96.00 218 ASN A O 1
ATOM 1673 N N . ASP A 1 219 ? 4.342 6.557 -16.850 1.00 92.81 219 ASP A N 1
ATOM 1674 C CA . ASP A 1 219 ? 3.845 7.813 -16.300 1.00 92.81 219 ASP A CA 1
ATOM 1675 C C . ASP A 1 219 ? 5.014 8.706 -15.868 1.00 92.81 219 ASP A C 1
ATOM 1677 O O . ASP A 1 219 ? 5.823 8.316 -15.016 1.00 92.81 219 ASP A O 1
ATOM 1681 N N . PRO A 1 220 ? 5.128 9.923 -16.427 1.00 90.00 220 PRO A N 1
ATOM 1682 C CA . PRO A 1 220 ? 6.265 10.777 -16.156 1.00 90.00 220 PRO A CA 1
ATOM 1683 C C . PRO A 1 220 ? 6.135 11.441 -14.786 1.00 90.00 220 PRO A C 1
ATOM 1685 O O . PRO A 1 220 ? 5.059 11.895 -14.386 1.00 90.00 220 PRO A O 1
ATOM 1688 N N . ASN A 1 221 ? 7.259 11.568 -14.089 1.00 86.62 221 ASN A N 1
ATOM 1689 C CA . ASN A 1 221 ? 7.375 12.410 -12.907 1.00 86.62 221 ASN A CA 1
ATOM 1690 C C . ASN A 1 221 ? 7.564 13.895 -13.280 1.00 86.62 221 ASN A C 1
ATOM 1692 O O . ASN A 1 221 ? 7.528 14.290 -14.450 1.00 86.62 221 ASN A O 1
ATOM 1696 N N . LYS A 1 222 ? 7.803 14.749 -12.275 1.00 85.94 222 LYS A N 1
ATOM 1697 C CA . LYS A 1 222 ? 7.971 16.204 -12.461 1.00 85.94 222 LYS A CA 1
ATOM 1698 C C . LYS A 1 222 ? 9.110 16.596 -13.412 1.00 85.94 222 LYS A C 1
ATOM 1700 O O . LYS A 1 222 ? 9.048 17.680 -13.992 1.00 85.94 222 LYS A O 1
ATOM 1705 N N . ASP A 1 223 ? 10.106 15.733 -13.594 1.00 88.50 223 ASP A N 1
ATOM 1706 C CA . ASP A 1 223 ? 11.249 15.950 -14.484 1.00 88.50 223 ASP A CA 1
ATOM 1707 C C . ASP A 1 223 ? 11.008 15.373 -15.891 1.00 88.50 223 ASP A C 1
ATOM 1709 O O . ASP A 1 223 ? 11.875 15.461 -16.756 1.00 88.50 223 ASP A O 1
ATOM 1713 N N . GLY A 1 224 ? 9.818 14.818 -16.153 1.00 91.31 224 GLY A N 1
ATOM 1714 C CA . GLY A 1 224 ? 9.463 14.174 -17.420 1.00 91.31 224 GLY A CA 1
ATOM 1715 C C . GLY A 1 224 ? 9.974 12.740 -17.550 1.00 91.31 224 GLY A C 1
ATOM 1716 O O . GLY A 1 224 ? 9.869 12.161 -18.626 1.00 91.31 224 GLY A O 1
ATOM 1717 N N . ARG A 1 225 ? 10.538 12.165 -16.483 1.00 92.81 225 ARG A N 1
ATOM 1718 C CA . ARG A 1 225 ? 11.121 10.819 -16.504 1.00 92.81 225 ARG A CA 1
ATOM 1719 C C . ARG A 1 225 ? 10.036 9.782 -16.202 1.00 92.81 225 ARG A C 1
ATOM 1721 O O . ARG A 1 225 ? 9.341 9.975 -15.203 1.00 92.81 225 ARG A O 1
ATOM 1728 N N . PRO A 1 226 ? 9.884 8.723 -17.014 1.00 95.19 226 PRO A N 1
ATOM 1729 C CA . PRO A 1 226 ? 8.924 7.655 -16.749 1.00 95.19 226 PRO A CA 1
ATOM 1730 C C . PRO A 1 226 ? 9.308 6.883 -15.481 1.00 95.19 226 PRO A C 1
ATOM 1732 O O . PRO A 1 226 ? 10.489 6.826 -15.125 1.00 95.19 226 PRO A O 1
ATOM 1735 N N . ALA A 1 227 ? 8.336 6.261 -14.812 1.00 94.81 227 ALA A N 1
ATOM 1736 C CA . ALA A 1 227 ? 8.574 5.501 -13.583 1.00 94.81 227 ALA A CA 1
ATOM 1737 C C . ALA A 1 227 ? 9.630 4.390 -13.762 1.00 94.81 227 ALA A C 1
ATOM 1739 O O . ALA A 1 227 ? 10.475 4.201 -12.881 1.00 94.81 227 ALA A O 1
ATOM 1740 N N . PHE A 1 228 ? 9.663 3.722 -14.925 1.00 96.94 228 PHE A N 1
ATOM 1741 C CA . PHE A 1 228 ? 10.627 2.649 -15.202 1.00 96.94 228 PHE A CA 1
ATOM 1742 C C . PHE A 1 228 ? 12.100 3.093 -15.171 1.00 96.94 228 PHE A C 1
ATOM 1744 O O . PHE A 1 228 ? 12.978 2.238 -15.059 1.00 96.94 228 PHE A O 1
ATOM 1751 N N . ILE A 1 229 ? 12.402 4.403 -15.182 1.00 94.62 229 ILE A N 1
ATOM 1752 C CA . I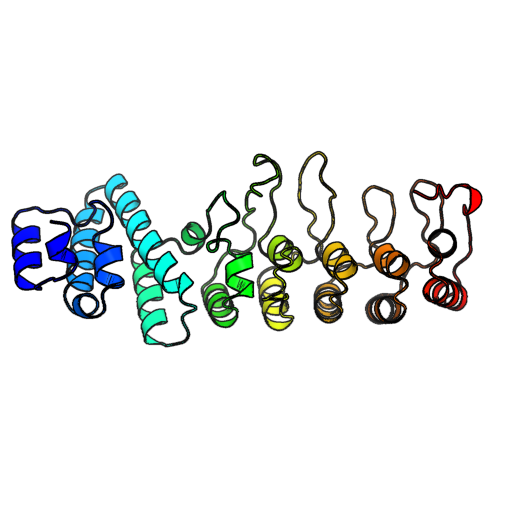LE A 1 229 ? 13.777 4.908 -15.026 1.00 94.62 229 ILE A CA 1
ATOM 1753 C C . ILE A 1 229 ? 14.450 4.370 -13.752 1.00 94.62 229 ILE A C 1
ATOM 1755 O O . ILE A 1 229 ? 15.667 4.214 -13.702 1.00 94.62 229 ILE A O 1
ATOM 1759 N N . ARG A 1 230 ? 13.666 4.044 -12.715 1.00 93.25 230 ARG A N 1
ATOM 1760 C CA . ARG A 1 230 ? 14.163 3.456 -11.464 1.00 93.25 230 ARG A CA 1
ATOM 1761 C C . ARG A 1 230 ? 14.855 2.110 -11.675 1.00 93.25 230 ARG A C 1
ATOM 1763 O O . ARG A 1 230 ? 15.871 1.870 -11.034 1.00 93.25 230 ARG A O 1
ATOM 1770 N N . ALA A 1 231 ? 14.375 1.295 -12.613 1.00 95.44 231 ALA A N 1
ATOM 1771 C CA . ALA A 1 231 ? 15.025 0.039 -12.978 1.00 95.44 231 ALA A CA 1
ATOM 1772 C C . ALA A 1 231 ? 16.358 0.263 -13.717 1.00 95.44 231 ALA A C 1
ATOM 1774 O O . ALA A 1 231 ? 17.237 -0.589 -13.662 1.00 95.44 231 ALA A O 1
ATOM 1775 N N . LEU A 1 232 ? 16.550 1.424 -14.357 1.00 95.50 232 LEU A N 1
ATOM 1776 C CA . LEU A 1 232 ? 17.844 1.793 -14.944 1.00 95.50 232 LEU A CA 1
ATOM 1777 C C . LEU A 1 232 ? 18.848 2.168 -13.853 1.00 95.50 232 LEU A C 1
ATOM 1779 O O . LEU A 1 232 ? 19.994 1.744 -13.909 1.00 95.50 232 LEU A O 1
ATOM 1783 N N . VAL A 1 233 ? 18.410 2.909 -12.830 1.00 92.56 233 VAL A N 1
ATOM 1784 C CA . VAL A 1 233 ? 19.257 3.279 -11.680 1.00 92.56 233 VAL A CA 1
ATOM 1785 C C . VAL A 1 233 ? 19.774 2.043 -10.940 1.00 92.56 233 VAL A C 1
ATOM 1787 O O . VAL A 1 233 ? 20.929 2.028 -10.529 1.00 92.56 233 VAL A O 1
ATOM 1790 N N . SER A 1 234 ? 18.947 1.005 -10.797 1.00 92.06 234 SER A N 1
ATOM 1791 C CA . SER A 1 234 ? 19.341 -0.272 -10.188 1.00 92.06 234 SER A CA 1
ATOM 1792 C C . SER A 1 234 ? 19.897 -1.297 -11.182 1.00 92.06 234 SER A C 1
ATOM 1794 O O . SER A 1 234 ? 20.224 -2.407 -10.772 1.00 92.06 234 SER A O 1
ATOM 1796 N N . ASN A 1 235 ? 20.008 -0.943 -12.471 1.00 96.31 235 ASN A N 1
ATOM 1797 C CA . ASN A 1 235 ? 20.452 -1.827 -13.552 1.00 96.31 235 ASN A CA 1
ATOM 1798 C C . ASN A 1 235 ? 19.711 -3.185 -13.584 1.00 96.31 235 ASN A C 1
ATOM 1800 O O . ASN A 1 235 ? 20.293 -4.241 -13.825 1.00 96.31 235 ASN A O 1
ATOM 1804 N N . ASN A 1 236 ? 18.408 -3.155 -13.300 1.00 96.56 236 ASN A N 1
ATOM 1805 C CA . ASN A 1 236 ? 17.580 -4.333 -13.077 1.00 96.56 236 ASN A CA 1
ATOM 1806 C C . ASN A 1 236 ? 16.747 -4.669 -14.326 1.00 96.56 236 ASN A C 1
ATOM 1808 O O . ASN A 1 236 ? 15.651 -4.139 -14.525 1.00 96.56 236 ASN A O 1
ATOM 1812 N N . VAL A 1 237 ? 17.272 -5.570 -15.162 1.00 97.56 237 VAL A N 1
ATOM 1813 C CA . VAL A 1 237 ? 16.608 -6.026 -16.397 1.00 97.56 237 VAL A CA 1
ATOM 1814 C C . VAL A 1 237 ? 15.337 -6.824 -16.115 1.00 97.56 237 VAL A C 1
ATOM 1816 O O . VAL A 1 237 ? 14.344 -6.622 -16.805 1.00 97.56 237 VAL A O 1
ATOM 1819 N N . GLU A 1 238 ? 15.323 -7.665 -15.079 1.00 97.06 238 GLU A N 1
ATOM 1820 C CA . GLU A 1 238 ? 14.126 -8.434 -14.714 1.00 97.06 238 GLU A CA 1
ATOM 1821 C C . GLU A 1 238 ? 12.945 -7.498 -14.420 1.00 97.06 238 GLU A C 1
ATOM 1823 O O . GLU A 1 238 ? 11.832 -7.711 -14.898 1.00 97.06 238 GLU A O 1
ATOM 1828 N N . MET A 1 239 ? 13.187 -6.402 -13.696 1.00 97.69 239 MET A N 1
ATOM 1829 C CA . MET A 1 239 ? 12.155 -5.406 -13.414 1.00 97.69 239 MET A CA 1
ATOM 1830 C C . MET A 1 239 ? 11.652 -4.718 -14.695 1.00 97.69 239 MET A C 1
ATOM 1832 O O . MET A 1 239 ? 10.450 -4.474 -14.824 1.00 97.69 239 MET A O 1
ATOM 1836 N N . LEU A 1 240 ? 12.540 -4.428 -15.657 1.00 98.00 240 LEU A N 1
ATOM 1837 C CA . LEU A 1 240 ? 12.146 -3.899 -16.972 1.00 98.00 240 LEU A CA 1
ATOM 1838 C C . LEU A 1 240 ? 11.250 -4.892 -17.716 1.00 98.00 240 LEU A C 1
ATOM 1840 O O . LEU A 1 240 ? 10.206 -4.496 -18.229 1.00 98.00 240 LEU A O 1
ATOM 1844 N N . GLU A 1 241 ? 11.614 -6.173 -17.730 1.00 97.94 241 GLU A N 1
ATOM 1845 C CA . GLU A 1 241 ? 10.838 -7.236 -18.373 1.00 97.94 241 GLU A CA 1
ATOM 1846 C C . GLU A 1 241 ? 9.464 -7.416 -17.719 1.00 97.94 241 GLU A C 1
ATOM 1848 O O . GLU A 1 241 ? 8.456 -7.481 -18.424 1.00 97.94 241 GLU A O 1
ATOM 1853 N N . VAL A 1 242 ? 9.395 -7.405 -16.383 1.00 97.94 242 VAL A N 1
ATOM 1854 C CA . VAL A 1 242 ? 8.137 -7.474 -15.624 1.00 97.94 242 VAL A CA 1
ATOM 1855 C C . VAL A 1 242 ? 7.206 -6.319 -15.988 1.00 97.94 242 VAL A C 1
ATOM 1857 O O . VAL A 1 242 ? 6.029 -6.554 -16.270 1.00 97.94 242 VAL A O 1
ATOM 1860 N N . MET A 1 243 ? 7.712 -5.082 -16.010 1.00 98.31 243 MET A N 1
ATOM 1861 C CA . MET A 1 243 ? 6.903 -3.926 -16.404 1.00 98.31 243 MET A CA 1
ATOM 1862 C C . MET A 1 243 ? 6.471 -4.019 -17.873 1.00 98.31 243 MET A C 1
ATOM 1864 O O . MET A 1 243 ? 5.284 -3.872 -18.159 1.00 98.31 243 MET A O 1
ATOM 1868 N N . ASN A 1 244 ? 7.401 -4.329 -18.783 1.00 97.94 244 ASN A N 1
ATOM 1869 C CA . ASN A 1 244 ? 7.164 -4.411 -20.228 1.00 97.94 244 ASN A CA 1
ATOM 1870 C C . ASN A 1 244 ? 6.126 -5.480 -20.600 1.00 97.94 244 ASN A C 1
ATOM 1872 O O . ASN A 1 244 ? 5.328 -5.273 -21.513 1.00 97.94 244 ASN A O 1
ATOM 1876 N N . ALA A 1 245 ? 6.110 -6.601 -19.871 1.00 97.19 245 ALA A N 1
ATOM 1877 C CA . ALA A 1 245 ? 5.143 -7.679 -20.056 1.00 97.19 245 ALA A CA 1
ATOM 1878 C C . ALA A 1 245 ? 3.713 -7.276 -19.661 1.00 97.19 245 ALA A C 1
ATOM 1880 O O . ALA A 1 245 ? 2.754 -7.781 -20.242 1.00 97.19 245 ALA A O 1
ATOM 1881 N N . LYS A 1 246 ? 3.551 -6.379 -18.680 1.00 95.69 246 LYS A N 1
ATOM 1882 C CA . LYS A 1 246 ? 2.236 -5.855 -18.271 1.00 95.69 246 LYS A CA 1
ATOM 1883 C C . LYS A 1 246 ? 1.787 -4.700 -19.153 1.00 95.69 246 LYS A C 1
ATOM 1885 O O . LYS A 1 246 ? 0.617 -4.613 -19.517 1.00 95.69 246 LYS A O 1
ATOM 1890 N N . ARG A 1 247 ? 2.717 -3.812 -19.496 1.00 94.56 247 ARG A N 1
ATOM 1891 C CA . ARG A 1 247 ? 2.477 -2.664 -20.360 1.00 94.56 247 ARG A CA 1
ATOM 1892 C C . ARG A 1 247 ? 3.756 -2.310 -21.098 1.00 94.56 247 ARG A C 1
ATOM 1894 O O . ARG A 1 247 ? 4.777 -2.057 -20.465 1.00 94.56 247 ARG A O 1
ATOM 1901 N N . LYS A 1 248 ? 3.681 -2.250 -22.432 1.00 97.00 248 LYS A N 1
ATOM 1902 C CA . LYS A 1 248 ? 4.838 -1.942 -23.279 1.00 97.00 248 LYS A CA 1
ATOM 1903 C C . LYS A 1 248 ? 5.506 -0.645 -22.808 1.00 97.00 248 LYS A C 1
ATOM 1905 O O . LYS A 1 248 ? 4.839 0.386 -22.678 1.00 97.00 248 LYS A O 1
ATOM 1910 N N . LEU A 1 249 ? 6.810 -0.716 -22.546 1.00 98.19 249 LEU A N 1
ATOM 1911 C CA . LEU A 1 249 ? 7.595 0.447 -22.149 1.00 98.19 249 LEU A CA 1
ATOM 1912 C C . LEU A 1 249 ? 7.871 1.334 -23.366 1.00 98.19 249 LEU A C 1
ATOM 1914 O O . LEU A 1 249 ? 8.301 0.852 -24.416 1.00 98.19 249 LEU A O 1
ATOM 1918 N N . ASP A 1 250 ? 7.664 2.639 -23.208 1.00 97.62 250 ASP A N 1
ATOM 1919 C CA . ASP A 1 250 ? 8.104 3.650 -24.165 1.00 97.62 250 ASP A CA 1
ATOM 1920 C C . ASP A 1 250 ? 9.605 3.905 -23.975 1.00 97.62 250 ASP A C 1
ATOM 1922 O O . ASP A 1 250 ? 10.043 4.833 -23.289 1.00 97.62 250 ASP A O 1
ATOM 1926 N N . VAL A 1 251 ? 10.416 3.030 -24.569 1.00 97.69 251 VAL A N 1
ATOM 1927 C CA . VAL A 1 251 ? 11.880 3.055 -24.441 1.00 97.69 251 VAL A CA 1
ATOM 1928 C C . VAL A 1 251 ? 12.531 4.279 -25.099 1.00 97.69 251 VAL A C 1
ATOM 1930 O O . VAL A 1 251 ? 13.685 4.590 -24.804 1.00 97.69 251 VAL A O 1
ATOM 1933 N N . ASN A 1 252 ? 11.791 4.999 -25.948 1.00 96.19 252 ASN A N 1
ATOM 1934 C CA . ASN A 1 252 ? 12.244 6.210 -26.635 1.00 96.19 252 ASN A CA 1
ATOM 1935 C C . ASN A 1 252 ? 11.787 7.501 -25.939 1.00 96.19 252 ASN A C 1
ATOM 1937 O O . ASN A 1 252 ? 12.019 8.601 -26.448 1.00 96.19 252 ASN A O 1
ATOM 1941 N N . ARG A 1 253 ? 11.187 7.397 -24.746 1.00 95.06 253 ARG A N 1
ATOM 1942 C CA . ARG A 1 253 ? 10.833 8.557 -23.931 1.00 95.06 253 ARG A CA 1
ATOM 1943 C C . ARG A 1 253 ? 12.075 9.394 -23.614 1.00 95.06 253 ARG A C 1
ATOM 1945 O O . ARG A 1 253 ? 13.119 8.878 -23.210 1.00 95.06 253 ARG A O 1
ATOM 1952 N N . VAL A 1 254 ? 11.921 10.709 -23.724 1.00 95.00 254 VAL A N 1
ATOM 1953 C CA . VAL A 1 254 ? 12.910 11.693 -23.272 1.00 95.00 254 VAL A CA 1
ATOM 1954 C C . VAL A 1 254 ? 12.372 12.478 -22.082 1.00 95.00 254 VAL A C 1
ATOM 1956 O O . VAL A 1 254 ? 11.171 12.754 -21.999 1.00 95.00 254 VAL A O 1
ATOM 1959 N N . ASP A 1 255 ? 13.259 12.839 -21.156 1.00 94.44 255 ASP A N 1
ATOM 1960 C CA . ASP A 1 255 ? 12.913 13.722 -20.044 1.00 94.44 255 ASP A CA 1
ATOM 1961 C C . ASP A 1 255 ? 12.814 15.197 -20.485 1.00 94.44 255 ASP A C 1
ATOM 1963 O O . ASP A 1 255 ? 13.015 15.540 -21.653 1.00 94.44 255 ASP A O 1
ATOM 1967 N N . LYS A 1 256 ? 12.510 16.114 -19.558 1.00 94.62 256 LYS A N 1
ATOM 1968 C CA . LYS A 1 256 ? 12.388 17.553 -19.872 1.00 94.62 256 LYS A CA 1
ATOM 1969 C C . LYS A 1 256 ? 13.676 18.199 -20.396 1.00 94.62 256 LYS A C 1
ATOM 1971 O O . LYS A 1 256 ? 13.610 19.288 -20.958 1.00 94.62 256 LYS A O 1
ATOM 1976 N N . LYS A 1 257 ? 14.835 17.562 -20.214 1.00 93.75 257 LYS A N 1
ATOM 1977 C CA . LYS A 1 257 ? 16.126 17.996 -20.764 1.00 93.75 257 LYS A CA 1
ATOM 1978 C C . LYS A 1 257 ? 16.439 17.319 -22.100 1.00 93.75 257 LYS A C 1
ATOM 1980 O O . LYS A 1 257 ? 17.558 17.438 -22.585 1.00 93.75 257 LYS A O 1
ATOM 1985 N N . SER A 1 258 ? 15.463 16.638 -22.705 1.00 95.19 258 SER A N 1
ATOM 1986 C CA . SER A 1 258 ? 15.626 15.861 -23.939 1.00 95.19 258 SER A CA 1
ATOM 1987 C C . SER A 1 258 ? 16.654 14.729 -23.815 1.00 95.19 258 SER A C 1
ATOM 1989 O O . SER A 1 258 ? 17.285 14.351 -24.801 1.00 95.19 258 SER A O 1
ATOM 1991 N N . ILE A 1 259 ? 16.836 14.187 -22.605 1.00 95.81 259 ILE A N 1
ATOM 1992 C CA . ILE A 1 259 ? 17.696 13.024 -22.369 1.00 95.81 259 ILE A CA 1
ATOM 1993 C C . ILE A 1 259 ? 16.834 11.764 -22.475 1.00 95.81 259 ILE A C 1
ATOM 1995 O O . ILE A 1 259 ? 15.884 11.590 -21.707 1.00 95.81 259 ILE A O 1
ATOM 1999 N N . SER A 1 260 ? 17.159 10.900 -23.436 1.00 96.62 260 SER A N 1
ATOM 2000 C CA . SER A 1 260 ? 16.507 9.597 -23.645 1.00 96.62 260 SER A CA 1
ATOM 2001 C C . SER A 1 260 ? 16.780 8.610 -22.509 1.00 96.62 260 SER A C 1
ATOM 2003 O O . SER A 1 260 ? 17.767 8.737 -21.780 1.00 96.62 260 SER A O 1
ATOM 2005 N N . MET A 1 261 ? 15.940 7.583 -22.377 1.00 96.69 261 MET A N 1
ATOM 2006 C CA . MET A 1 261 ? 16.153 6.535 -21.372 1.00 96.69 261 MET A CA 1
ATOM 2007 C C . MET A 1 261 ? 17.415 5.704 -21.634 1.00 96.69 261 MET A C 1
ATOM 2009 O O . MET A 1 261 ? 18.105 5.348 -20.680 1.00 96.69 261 MET A O 1
ATOM 2013 N N . LEU A 1 262 ? 17.780 5.465 -22.901 1.00 97.81 262 LEU A N 1
ATOM 2014 C CA . LEU A 1 262 ? 19.051 4.813 -23.233 1.00 97.81 262 LEU A CA 1
ATOM 2015 C C . LEU A 1 262 ? 20.255 5.686 -22.846 1.00 97.81 262 LEU A C 1
ATOM 2017 O O . LEU A 1 262 ? 21.189 5.186 -22.222 1.00 97.81 262 LEU A O 1
ATOM 2021 N N . ALA A 1 263 ? 20.204 6.995 -23.119 1.00 96.44 263 ALA A N 1
ATOM 2022 C CA . ALA A 1 263 ? 21.241 7.919 -22.661 1.00 96.44 263 ALA A CA 1
ATOM 2023 C C . ALA A 1 263 ? 21.356 7.925 -21.128 1.00 96.44 263 ALA A C 1
ATOM 2025 O O . ALA A 1 263 ? 22.463 7.862 -20.602 1.00 96.44 263 ALA A O 1
ATOM 2026 N N . TRP A 1 264 ? 20.232 7.922 -20.399 1.00 96.06 264 TRP A N 1
ATOM 2027 C CA . TRP A 1 264 ? 20.236 7.780 -18.939 1.00 96.06 264 TRP A CA 1
ATOM 2028 C C . TRP A 1 264 ? 20.910 6.485 -18.477 1.00 96.06 264 TRP A C 1
ATOM 2030 O O . TRP A 1 264 ? 21.758 6.542 -17.587 1.00 96.06 264 TRP A O 1
ATOM 2040 N N . ALA A 1 265 ? 20.576 5.336 -19.072 1.00 96.38 265 ALA A N 1
ATOM 2041 C CA . ALA A 1 265 ? 21.191 4.056 -18.720 1.00 96.38 265 ALA A CA 1
ATOM 2042 C C . ALA A 1 265 ? 22.718 4.075 -18.927 1.00 96.38 265 ALA A C 1
ATOM 2044 O O . ALA A 1 265 ? 23.461 3.663 -18.034 1.00 96.38 265 ALA A O 1
ATOM 2045 N N . ASN A 1 266 ? 23.190 4.641 -20.044 1.00 95.38 266 ASN A N 1
ATOM 2046 C CA . ASN A 1 266 ? 24.619 4.814 -20.317 1.00 95.38 266 ASN A CA 1
ATOM 2047 C C . ASN A 1 266 ? 25.299 5.697 -19.263 1.00 95.38 266 ASN A C 1
ATOM 2049 O O . ASN A 1 266 ? 26.335 5.319 -18.713 1.00 95.38 266 ASN A O 1
ATOM 2053 N N . CYS A 1 267 ? 24.698 6.841 -18.920 1.00 93.69 267 CYS A N 1
ATOM 2054 C CA . CYS A 1 267 ? 25.247 7.741 -17.906 1.00 93.69 267 CYS A CA 1
ATOM 2055 C C . CYS A 1 267 ? 25.397 7.100 -16.531 1.00 93.69 267 CYS A C 1
ATOM 2057 O O . CYS A 1 267 ? 26.363 7.375 -15.818 1.00 93.69 267 CYS A O 1
ATOM 2059 N N . LEU A 1 268 ? 24.396 6.303 -16.150 1.00 93.12 268 LEU A N 1
ATOM 2060 C CA . LEU A 1 268 ? 24.334 5.603 -14.873 1.00 93.12 268 LEU A CA 1
ATOM 2061 C C . LEU A 1 268 ? 25.292 4.403 -14.837 1.00 93.12 268 LEU A C 1
ATOM 2063 O O . LEU A 1 268 ? 25.518 3.842 -13.770 1.00 93.12 268 LEU A O 1
ATOM 2067 N N . GLY A 1 269 ? 25.862 4.005 -15.981 1.00 94.69 269 GLY A N 1
ATOM 2068 C CA . GLY A 1 269 ? 26.678 2.798 -16.103 1.00 94.69 269 GLY A CA 1
ATOM 2069 C C . GLY A 1 269 ? 25.862 1.502 -16.039 1.00 94.69 269 GLY A C 1
ATOM 2070 O O . GLY A 1 269 ? 26.430 0.442 -15.784 1.00 94.69 269 GLY A O 1
ATOM 2071 N N . ALA A 1 270 ? 24.550 1.575 -16.273 1.00 96.31 270 ALA A N 1
ATOM 2072 C CA . ALA A 1 270 ? 23.622 0.452 -16.225 1.00 96.31 270 ALA A CA 1
ATOM 2073 C C . ALA A 1 270 ? 23.702 -0.375 -17.520 1.00 96.31 270 ALA A C 1
ATOM 2075 O O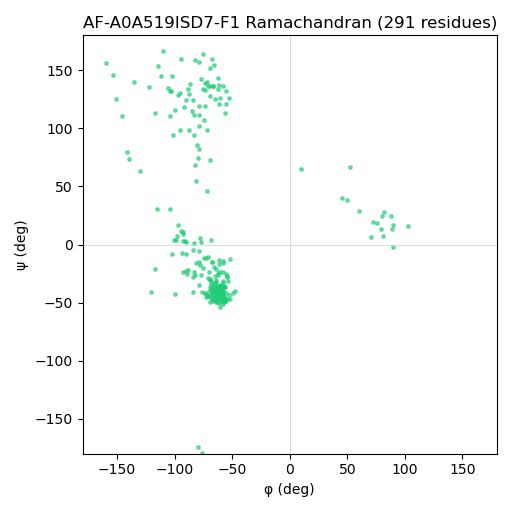 . ALA A 1 270 ? 22.851 -0.262 -18.402 1.00 96.31 270 ALA A O 1
ATOM 2076 N N . LYS A 1 271 ? 24.784 -1.150 -17.670 1.00 97.62 271 LYS A N 1
ATOM 2077 C CA . LYS A 1 271 ? 25.158 -1.831 -18.924 1.00 97.62 271 LYS A CA 1
ATOM 2078 C C . LYS A 1 271 ? 24.083 -2.801 -19.415 1.00 97.62 271 LYS A C 1
ATOM 2080 O O . LYS A 1 271 ? 23.748 -2.804 -20.597 1.00 97.62 271 LYS A O 1
ATOM 2085 N N . GLU A 1 272 ? 23.543 -3.611 -18.518 1.00 98.44 272 GLU A N 1
ATOM 2086 C CA . GLU A 1 272 ? 22.550 -4.641 -18.796 1.00 98.44 272 GLU A CA 1
ATOM 2087 C C . GLU A 1 272 ? 21.217 -3.999 -19.187 1.00 98.44 272 GLU A C 1
ATOM 2089 O O . GLU A 1 272 ? 20.616 -4.374 -20.197 1.00 98.44 272 GLU A O 1
ATOM 2094 N N . ALA A 1 273 ? 20.794 -2.968 -18.452 1.00 98.19 273 ALA A N 1
ATOM 2095 C CA . ALA A 1 273 ? 19.606 -2.192 -18.782 1.00 98.19 273 ALA A CA 1
ATOM 2096 C C . ALA A 1 273 ? 19.756 -1.431 -20.113 1.00 98.19 273 ALA A C 1
ATOM 2098 O O . ALA A 1 273 ? 18.825 -1.417 -20.917 1.00 98.19 273 ALA A O 1
ATOM 2099 N N . ALA A 1 274 ? 20.927 -0.850 -20.394 1.00 98.19 274 ALA A N 1
ATOM 2100 C CA . ALA A 1 274 ? 21.222 -0.192 -21.668 1.00 98.19 274 ALA A CA 1
ATOM 2101 C C . ALA A 1 274 ? 21.170 -1.183 -22.843 1.00 98.19 274 ALA A C 1
ATOM 2103 O O . ALA A 1 274 ? 20.548 -0.901 -23.867 1.00 98.19 274 ALA A O 1
ATOM 2104 N N . ALA A 1 275 ? 21.756 -2.374 -22.681 1.00 98.50 275 ALA A N 1
ATOM 2105 C CA . ALA A 1 275 ? 21.691 -3.436 -23.681 1.00 98.50 275 ALA A CA 1
ATOM 2106 C C . ALA A 1 275 ? 20.254 -3.932 -23.903 1.00 98.50 275 ALA A C 1
ATOM 2108 O O . ALA A 1 275 ? 19.858 -4.207 -25.035 1.00 98.50 275 ALA A O 1
ATOM 2109 N N . TRP A 1 276 ? 19.450 -4.036 -22.842 1.00 98.62 276 TRP A N 1
ATOM 2110 C CA . TRP A 1 276 ? 18.027 -4.352 -22.957 1.00 98.62 276 TRP A CA 1
ATOM 2111 C C . TRP A 1 276 ? 17.265 -3.267 -23.729 1.00 98.62 276 TRP A C 1
ATOM 2113 O O . TRP A 1 276 ? 16.605 -3.585 -24.713 1.00 98.62 276 TRP A O 1
ATOM 2123 N N . LEU A 1 277 ? 17.435 -1.990 -23.372 1.00 98.50 277 LEU A N 1
ATOM 2124 C CA . LEU A 1 277 ? 16.802 -0.864 -24.068 1.00 98.50 277 LEU A CA 1
ATOM 2125 C C . LEU A 1 277 ? 17.171 -0.827 -25.557 1.00 98.50 277 LEU A C 1
ATOM 2127 O O . LEU A 1 277 ? 16.293 -0.660 -26.401 1.00 98.50 277 LEU A O 1
ATOM 2131 N N . ALA A 1 278 ? 18.446 -1.028 -25.896 1.00 98.19 278 ALA A N 1
ATOM 2132 C CA . ALA A 1 278 ? 18.898 -1.075 -27.284 1.00 98.19 278 ALA A CA 1
ATOM 2133 C C . ALA A 1 278 ? 18.233 -2.219 -28.072 1.00 98.19 278 ALA A C 1
ATOM 2135 O O . ALA A 1 278 ? 17.807 -2.011 -29.208 1.00 98.19 278 ALA A O 1
ATOM 2136 N N . ARG A 1 279 ? 18.082 -3.406 -27.463 1.00 98.19 279 ARG A N 1
ATOM 2137 C CA . ARG A 1 279 ? 17.354 -4.538 -28.070 1.00 98.19 279 ARG A CA 1
ATOM 2138 C C . ARG A 1 279 ? 15.874 -4.232 -28.296 1.00 98.19 279 ARG A C 1
ATOM 2140 O O . ARG A 1 279 ? 15.329 -4.639 -29.315 1.00 98.19 279 ARG A O 1
ATOM 2147 N N . GLU A 1 280 ? 15.250 -3.481 -27.393 1.00 98.12 280 GLU A N 1
ATOM 2148 C CA . GLU A 1 280 ? 13.858 -3.031 -27.523 1.00 98.12 280 GLU A CA 1
ATOM 2149 C C . GLU A 1 280 ? 13.685 -1.848 -28.499 1.00 98.12 280 GLU A C 1
ATOM 2151 O O . GLU A 1 280 ? 12.568 -1.359 -28.676 1.00 98.12 280 GLU A O 1
ATOM 2156 N N . GLY A 1 281 ? 14.762 -1.392 -29.153 1.00 97.44 281 GLY A N 1
ATOM 2157 C CA . GLY A 1 281 ? 14.728 -0.336 -30.168 1.00 97.44 281 GLY A CA 1
ATOM 2158 C C . GLY A 1 281 ? 14.864 1.087 -29.619 1.00 97.44 281 GLY A C 1
ATOM 2159 O O . GLY A 1 281 ? 14.389 2.034 -30.251 1.00 97.44 281 GLY A O 1
ATOM 2160 N N . ALA A 1 282 ? 15.479 1.258 -28.446 1.00 97.81 282 ALA A N 1
ATOM 2161 C CA . ALA A 1 282 ? 15.759 2.578 -27.890 1.00 97.81 282 ALA A CA 1
ATOM 2162 C C . ALA A 1 282 ? 16.879 3.301 -28.654 1.00 97.81 282 ALA A C 1
ATOM 2164 O O . ALA A 1 282 ? 17.914 2.715 -28.980 1.00 97.81 282 ALA A O 1
ATOM 2165 N N . VAL A 1 283 ? 16.707 4.603 -28.870 1.00 96.69 283 VAL A N 1
ATOM 2166 C CA . VAL A 1 283 ? 17.704 5.489 -29.479 1.00 96.69 283 VAL A CA 1
ATOM 2167 C C . VAL A 1 283 ? 18.355 6.351 -28.400 1.00 96.69 283 VAL A C 1
ATOM 2169 O O . VAL A 1 283 ? 17.667 6.958 -27.579 1.00 96.69 283 VAL A O 1
ATOM 2172 N N . SER A 1 284 ? 19.692 6.430 -28.402 1.00 95.62 284 SER A N 1
ATOM 2173 C CA . SER A 1 284 ? 20.415 7.320 -27.487 1.00 95.62 284 SER A CA 1
ATOM 2174 C C . SER A 1 284 ? 20.371 8.756 -28.008 1.00 95.62 284 SER A C 1
ATOM 2176 O O . SER A 1 284 ? 20.869 9.064 -29.090 1.00 95.62 284 SER A O 1
ATOM 2178 N N . GLN A 1 285 ? 19.779 9.641 -27.213 1.00 95.31 285 GLN A N 1
ATOM 2179 C CA . GLN A 1 285 ? 19.721 11.084 -27.428 1.00 95.31 285 GLN A CA 1
ATOM 2180 C C . GLN A 1 285 ? 20.021 11.827 -26.122 1.00 95.31 285 GLN A C 1
ATOM 2182 O O . GLN A 1 285 ? 19.532 11.447 -25.054 1.00 95.31 285 GLN A O 1
ATOM 2187 N N . GLY A 1 286 ? 20.789 12.917 -26.221 1.00 90.94 286 GLY A N 1
ATOM 2188 C CA . GLY A 1 286 ? 21.024 13.844 -25.109 1.00 90.94 286 GLY A CA 1
ATOM 2189 C C . GLY A 1 286 ? 22.064 13.378 -24.086 1.00 90.94 286 GLY A C 1
ATOM 2190 O O . GLY A 1 286 ? 22.163 13.975 -23.021 1.00 90.94 286 GLY A O 1
ATOM 2191 N N . GLU A 1 287 ? 22.865 12.354 -24.391 1.00 88.00 287 GLU A N 1
ATOM 2192 C CA . GLU A 1 287 ? 23.857 11.785 -23.462 1.00 88.00 287 GLU A CA 1
ATOM 2193 C C . GLU A 1 287 ? 24.889 12.816 -22.969 1.00 88.00 287 GLU A C 1
ATOM 2195 O O . GLU A 1 287 ? 25.221 12.848 -21.788 1.00 88.00 287 GLU A O 1
ATOM 2200 N N . ALA A 1 288 ? 25.307 13.755 -23.823 1.00 86.88 288 ALA A N 1
ATOM 2201 C CA . ALA A 1 288 ? 26.213 14.844 -23.437 1.00 86.88 288 ALA A CA 1
ATOM 2202 C C . ALA A 1 288 ? 25.608 15.844 -22.424 1.00 86.88 288 ALA A C 1
ATOM 2204 O O . ALA A 1 288 ? 26.343 16.571 -21.760 1.00 86.88 288 ALA A O 1
ATOM 2205 N N . LEU A 1 289 ? 24.277 15.897 -22.289 1.00 85.50 289 LEU A N 1
ATOM 2206 C CA . LEU A 1 289 ? 23.568 16.770 -21.336 1.00 85.50 289 LEU A CA 1
ATOM 2207 C C . LEU A 1 289 ? 23.480 16.156 -19.934 1.00 85.50 289 LEU A C 1
ATOM 2209 O O . LEU A 1 289 ? 22.969 16.769 -18.989 1.00 85.50 289 LEU A O 1
ATOM 2213 N N . CYS A 1 290 ? 23.951 14.926 -19.805 1.00 80.38 290 CYS A N 1
ATOM 2214 C CA . CYS A 1 290 ? 23.873 14.150 -18.600 1.00 80.38 290 CYS A CA 1
ATOM 2215 C C . CYS A 1 290 ? 24.950 14.587 -17.609 1.00 80.38 290 CYS A C 1
ATOM 2217 O O . CYS A 1 290 ? 26.129 14.257 -17.726 1.00 80.38 290 CYS A O 1
ATOM 2219 N N . GLN A 1 291 ? 24.543 15.362 -16.610 1.00 69.00 291 GLN A N 1
ATOM 2220 C CA . GLN A 1 291 ? 25.424 15.711 -15.504 1.00 69.00 291 GLN A CA 1
ATOM 2221 C C . GLN A 1 291 ? 25.476 14.523 -14.542 1.00 69.00 291 GLN A C 1
ATOM 2223 O O . GLN A 1 291 ? 24.470 14.228 -13.892 1.00 69.00 291 GLN A O 1
ATOM 2228 N N . LYS A 1 292 ? 26.634 13.854 -14.449 1.00 55.84 292 LYS A N 1
ATOM 2229 C CA . LYS A 1 292 ? 26.922 12.929 -13.344 1.00 55.84 292 LYS A CA 1
ATOM 2230 C C . LYS A 1 292 ? 26.750 13.720 -12.044 1.00 55.84 292 LYS A C 1
ATOM 2232 O O . LYS A 1 292 ? 27.468 14.696 -11.835 1.00 55.84 292 LYS A O 1
ATOM 2237 N N . ARG A 1 293 ? 25.744 13.373 -11.246 1.00 48.69 293 ARG A N 1
ATOM 2238 C CA . ARG A 1 293 ? 25.606 13.860 -9.872 1.00 48.69 293 ARG A CA 1
ATOM 2239 C C . ARG A 1 293 ? 26.127 12.798 -8.933 1.00 48.69 293 ARG A C 1
ATOM 2241 O O . ARG A 1 293 ? 25.818 11.619 -9.205 1.00 48.69 293 ARG A O 1
#

Nearest PDB structures (foldseek):
  5ybv-assembly1_B  TM=5.961E-01  e=7.384E-06  Homo sapiens
  3v79-assembly1_K  TM=7.865E-01  e=2.456E-04  Homo sapiens
  6tmd-assembly1_A  TM=6.534E-01  e=4.066E-05  Homo sapiens
  7ddx-assembly1_A  TM=6.852E-01  e=1.862E-04  Mus musculus
  5yaz-assembly1_A  TM=6.182E-01  e=6.753E-05  Mus musculus

Secondary structure (DSSP, 8-state):
-HHHHHS--HHHHHHHHHTT--TTTTTHHHHHHHSHHHHTTTHHHHHHHHHHHHTT-HHHHHHHHHHHHHHHHHHHTT---SHHHHHHHHHHHHTT--HHHHT--SSSSTT-HHHHHHH-HHHHHHHHHTT------EE-GGGTT--EE-HHHHHHH---TTSPPPHHHHHHHHHHS--TT---B-TTS----HHHHHHHHT-HHHHHHHHHTT--TT-B-TTS-BTTHHHHHTT-HHHHHHHHHHS---TT-B-TT--BHHHHHHHHT-HHHHHHHHHTT-----GGG----

Foldseek 3Di:
DVVCLLPDDLVVLVVCVVVVDQLLPDQSLQSQCVRPVNNPRPNVVNLVSLLVVLVPDVVSLVSNLVNLLVNLLVLLLVLDDDPVSVVSNVVSVVSNHDPVVQQQDLDPDCSHLLNSCQVRVVSNLVVVVVPDDFPFWHQHNVVVRQWTDTSLLCNLQPPPVVGHRDLVSSLSSCVSPNPLQAFIDGDPDQRDGSLLSCLLVVVLSSNLSSLVSPDQQQDAGPQQHGSCLSCLLVLNVVSVVSNCVSPNHPQQGATPQRFGSLLSSVLSVSVNVNVVSVVVPYDGDDNVVDDDD

Sequence (293 aa):
MTTLIDNPSAEHIRLMLNAGAQPAQQGWLARARLNPAAASTVYPLLLNAAAANARSSPEQAGRFSDQITMVLGKLLNRCPTDLADWKEIDRLVEQGARVRGVFDNQAFSETNLAVYALRCPDGFQALLQRGLPLDANYPYPDYAGKRQDTPLLMYVTVLLEDYPPQPSTLKAMLTQHNNANMRPACKGCNLLSPLEMALQAGHVDVVKVLLDFGADPNDPNKDGRPAFIRALVSNNVEMLEVMNAKRKLDVNRVDKKSISMLAWANCLGAKEAAAWLAREGAVSQGEALCQKR

Mean predicted aligned error: 7.5 Å

Solvent-accessible surface area (backbone atoms only — not comparable to full-atom values): 16062 Å² total; per-residue (Å²): 114,74,70,50,57,79,64,57,54,54,63,60,53,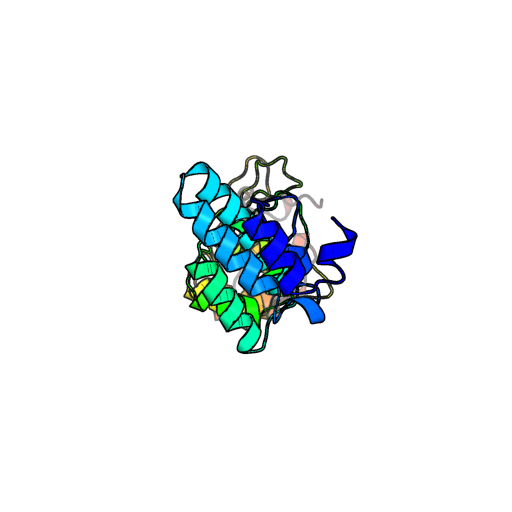51,53,42,46,75,73,66,54,64,54,84,49,95,56,46,58,42,52,18,53,72,34,77,87,22,38,84,58,38,23,59,53,42,50,53,54,38,57,59,56,21,74,75,40,73,69,43,36,50,56,45,23,54,50,43,16,56,35,46,38,60,49,54,73,66,44,53,84,53,70,67,55,48,54,50,48,52,53,37,41,76,72,49,23,41,75,69,62,42,34,72,53,65,56,98,44,87,50,30,60,28,56,36,40,45,76,22,46,70,37,41,52,56,39,48,78,71,64,58,80,62,83,59,66,41,56,37,52,95,48,79,66,54,34,38,36,34,44,65,46,45,34,57,60,54,82,44,90,92,36,66,74,51,54,67,59,52,49,53,50,41,72,79,52,74,58,40,72,46,52,50,64,44,92,90,58,85,61,56,29,42,52,42,42,22,45,68,73,63,40,62,62,51,37,51,52,32,44,77,64,67,31,59,57,62,50,56,47,99,61,38,44,34,39,53,54,39,29,30,76,66,38,33,48,66,58,48,50,57,46,35,74,76,46,78,65,66,47,65,46,45,26,76,82,51,33,11,49,31,18,49,12,58,75,70,64,13,61,63,29,27,54,50,33,47,74,76,67,26,54,74,35,42,52,90,74,62,74,89,124

pLDDT: mean 85.22, std 11.77, range [48.69, 98.62]

Radius of gyration: 25.5 Å; Cα contacts (8 Å, |Δi|>4): 435; chains: 1; bounding box: 54×37×75 Å